Protein AF-A0A963NVK0-F1 (afdb_monomer)

Sequence (189 aa):
MVLAAASLAAIPPALAMDGAGYGAAKAQIGADYKDHRHRCKDLKANARDVCLKEARGRKKIALADLHARYAPSDRATYLAQVARADVAYAVAQEKCEDRAGQARTVCKKDAKALHVRALEDAEVARIEARMADTPAARDTAVAAARKKAATERRARDYEAARERCKAMQADARAQCLMDARRVYGPDRG

Foldseek 3Di:
DDDDDDDPDDDPPDDQQDPVNLVVQLVVLVVQLVVQLVVLPVPDDLSSVLSNLLSVLSSQLSNLVSCCSNPPDLVSQLSSLLSNLVSQLVSQLSVLVVDDDLSSVLSNLVSVLSSLLSNLVSVLVSLLRDDDPDPVVSVVVSVVSVVVSLLSSLVSQLVSQLSVLVVDDDVSSVVSNVVSCVVRNDPPD

Structure (mmCIF, N/CA/C/O backbone):
data_AF-A0A963NVK0-F1
#
_entry.id   AF-A0A963NVK0-F1
#
loop_
_atom_site.group_PDB
_atom_site.id
_atom_site.type_symbol
_atom_site.label_atom_id
_atom_site.label_alt_id
_atom_site.label_comp_id
_atom_site.label_asym_id
_atom_site.label_entity_id
_atom_site.label_seq_id
_atom_site.pdbx_PDB_ins_code
_atom_site.Cartn_x
_atom_site.Cartn_y
_atom_site.Cartn_z
_atom_site.occupancy
_atom_site.B_iso_or_equiv
_atom_site.auth_seq_id
_atom_site.auth_comp_id
_atom_site.auth_asym_id
_atom_site.auth_atom_id
_atom_site.pdbx_PDB_model_num
ATOM 1 N N . MET A 1 1 ? 46.343 -33.826 -2.466 1.00 39.03 1 MET A N 1
ATOM 2 C CA . MET A 1 1 ? 45.666 -32.644 -3.042 1.00 39.03 1 MET A CA 1
ATOM 3 C C . MET A 1 1 ? 44.900 -33.093 -4.274 1.00 39.03 1 MET A C 1
ATOM 5 O O . MET A 1 1 ? 45.525 -33.350 -5.291 1.00 39.03 1 MET A O 1
ATOM 9 N N . VAL A 1 2 ? 43.580 -33.248 -4.175 1.00 37.53 2 VAL A N 1
ATOM 10 C CA . VAL A 1 2 ? 42.708 -33.441 -5.343 1.00 37.53 2 VAL A CA 1
ATOM 11 C C . VAL A 1 2 ? 41.849 -32.185 -5.430 1.00 37.53 2 VAL A C 1
ATOM 13 O O . VAL A 1 2 ? 41.013 -31.953 -4.561 1.00 37.53 2 VAL A O 1
ATOM 16 N N . LEU A 1 3 ? 42.133 -31.328 -6.413 1.00 42.00 3 LEU A N 1
ATOM 17 C CA . LEU A 1 3 ? 41.293 -30.178 -6.739 1.00 42.00 3 LEU A CA 1
ATOM 18 C C . LEU A 1 3 ? 40.048 -30.689 -7.474 1.00 42.00 3 LEU A C 1
ATOM 20 O O . LEU A 1 3 ? 40.155 -31.186 -8.593 1.00 42.00 3 LEU A O 1
ATOM 24 N N . ALA A 1 4 ? 38.874 -30.548 -6.863 1.00 43.09 4 ALA A N 1
ATOM 25 C CA . ALA A 1 4 ? 37.599 -30.703 -7.552 1.00 43.09 4 ALA A CA 1
ATOM 26 C C . ALA A 1 4 ? 37.211 -29.357 -8.183 1.00 43.09 4 ALA A C 1
ATOM 28 O O . ALA A 1 4 ? 36.921 -28.389 -7.481 1.00 43.09 4 ALA A O 1
ATOM 29 N N . ALA A 1 5 ? 37.237 -29.293 -9.514 1.00 48.28 5 ALA A N 1
ATOM 30 C CA . ALA A 1 5 ? 36.741 -28.157 -10.278 1.00 48.28 5 ALA A CA 1
ATOM 31 C C . ALA A 1 5 ? 35.205 -28.128 -10.213 1.00 48.28 5 ALA A C 1
ATOM 33 O O . ALA A 1 5 ? 34.533 -28.970 -10.807 1.00 48.28 5 ALA A O 1
ATOM 34 N N . ALA A 1 6 ? 34.647 -27.163 -9.480 1.00 54.06 6 ALA A N 1
ATOM 35 C CA . ALA A 1 6 ? 33.215 -26.893 -9.483 1.00 54.06 6 ALA A CA 1
ATOM 36 C C . ALA A 1 6 ? 32.831 -26.221 -10.809 1.00 54.06 6 ALA A C 1
ATOM 38 O O . ALA A 1 6 ? 33.220 -25.088 -11.090 1.00 54.06 6 ALA A O 1
ATOM 39 N N . SER A 1 7 ? 32.086 -26.940 -11.642 1.00 51.44 7 SER A N 1
ATOM 40 C CA . SER A 1 7 ? 31.515 -26.422 -12.882 1.00 51.44 7 SER A CA 1
ATOM 41 C C . SER A 1 7 ? 30.427 -25.401 -12.532 1.00 51.44 7 SER A C 1
ATOM 43 O O . SER A 1 7 ? 29.416 -25.756 -11.928 1.00 51.44 7 SER A O 1
ATOM 45 N N . LEU A 1 8 ? 30.614 -24.130 -12.903 1.00 53.06 8 LEU A N 1
ATOM 46 C CA . LEU A 1 8 ? 29.525 -23.151 -12.905 1.00 53.06 8 LEU A CA 1
ATOM 47 C C . LEU A 1 8 ? 28.503 -23.590 -13.961 1.00 53.06 8 LEU A C 1
ATOM 49 O O . LEU A 1 8 ? 28.741 -23.443 -15.159 1.00 53.06 8 LEU A O 1
ATOM 53 N N . ALA A 1 9 ? 27.367 -24.135 -13.530 1.00 54.78 9 ALA A N 1
ATOM 54 C CA . ALA A 1 9 ? 26.218 -24.297 -14.409 1.00 54.78 9 ALA A CA 1
ATOM 55 C C . ALA A 1 9 ? 25.723 -22.899 -14.812 1.00 54.78 9 ALA A C 1
ATOM 57 O O . ALA A 1 9 ? 25.321 -22.104 -13.961 1.00 54.78 9 ALA A O 1
ATOM 58 N N . ALA A 1 10 ? 25.787 -22.585 -16.107 1.00 51.22 10 ALA A N 1
ATOM 59 C CA . ALA A 1 10 ? 25.218 -21.362 -16.652 1.00 51.22 10 ALA A CA 1
ATOM 60 C C . ALA A 1 10 ? 23.704 -21.354 -16.392 1.00 51.22 10 ALA A C 1
ATOM 62 O O . ALA A 1 10 ? 22.983 -22.241 -16.849 1.00 51.22 10 ALA A O 1
ATOM 63 N N . ILE A 1 11 ? 23.223 -20.362 -15.641 1.00 57.53 11 ILE A N 1
ATOM 64 C CA . ILE A 1 11 ? 21.789 -20.118 -15.471 1.00 57.53 11 ILE A CA 1
ATOM 65 C C . ILE A 1 11 ? 21.260 -19.686 -16.847 1.00 57.53 11 ILE A C 1
ATOM 67 O O . ILE A 1 11 ? 21.752 -18.686 -17.379 1.00 57.53 11 ILE A O 1
ATOM 71 N N . PRO A 1 12 ? 20.308 -20.413 -17.461 1.00 45.78 12 PRO A N 1
ATOM 72 C CA . PRO A 1 12 ? 19.759 -20.010 -18.747 1.00 45.78 12 PRO A CA 1
ATOM 73 C C . PRO A 1 12 ? 19.113 -18.620 -18.620 1.00 45.78 12 PRO A C 1
ATOM 75 O O . PRO A 1 12 ? 18.473 -18.338 -17.601 1.00 45.78 12 PRO A O 1
ATOM 78 N N . PRO A 1 13 ? 19.265 -17.737 -19.624 1.00 56.84 13 PRO A N 1
ATOM 79 C CA . PRO A 1 13 ? 18.622 -16.431 -19.602 1.00 56.84 13 PRO A CA 1
ATOM 80 C C . PRO A 1 13 ? 17.106 -16.620 -19.494 1.00 56.84 13 PRO A C 1
ATOM 82 O O . PRO A 1 13 ? 16.518 -17.427 -20.215 1.00 56.84 13 PRO A O 1
ATOM 85 N N . ALA A 1 14 ? 16.470 -15.887 -18.579 1.00 57.94 14 ALA A N 1
ATOM 86 C CA . ALA A 1 14 ? 15.018 -15.858 -18.479 1.00 57.94 14 ALA A CA 1
ATOM 87 C C . ALA A 1 14 ? 14.445 -15.411 -19.833 1.00 57.94 14 ALA A C 1
ATOM 89 O O . ALA A 1 14 ? 14.696 -14.288 -20.272 1.00 57.94 14 ALA A O 1
ATOM 90 N N . LEU A 1 15 ? 13.718 -16.300 -20.515 1.00 63.53 15 LEU A N 1
ATOM 91 C CA . LEU A 1 15 ? 13.093 -15.986 -21.796 1.00 63.53 15 LEU A CA 1
ATOM 92 C C . LEU A 1 15 ? 12.125 -14.811 -21.601 1.00 63.53 15 LEU A C 1
ATOM 94 O O . LEU A 1 15 ? 11.230 -14.870 -20.753 1.00 63.53 15 LEU A O 1
ATOM 98 N N . ALA A 1 16 ? 12.314 -13.737 -22.371 1.00 74.62 16 ALA A N 1
ATOM 99 C CA . ALA A 1 16 ? 11.370 -12.628 -22.407 1.00 74.62 16 ALA A CA 1
ATOM 100 C C . ALA A 1 16 ? 10.000 -13.149 -22.875 1.00 74.62 16 ALA A C 1
ATOM 102 O O . ALA A 1 16 ? 9.913 -13.878 -23.862 1.00 74.62 16 ALA A O 1
ATOM 103 N N . MET A 1 17 ? 8.935 -12.808 -22.146 1.00 87.38 17 MET A N 1
ATOM 104 C CA . MET A 1 17 ? 7.582 -13.276 -22.452 1.00 87.38 17 MET A CA 1
ATOM 105 C C . MET A 1 17 ? 7.084 -12.642 -23.756 1.00 87.38 17 MET A C 1
ATOM 107 O O . MET A 1 17 ? 7.051 -11.418 -23.873 1.00 87.38 17 MET A O 1
ATOM 111 N N . ASP A 1 18 ? 6.666 -13.467 -24.713 1.00 91.38 18 ASP A N 1
ATOM 112 C CA . ASP A 1 18 ? 6.093 -13.012 -25.977 1.00 91.38 18 ASP A CA 1
ATOM 113 C C . ASP A 1 18 ? 4.601 -12.636 -25.840 1.00 91.38 18 ASP A C 1
ATOM 115 O O . ASP A 1 18 ? 3.977 -12.765 -24.779 1.00 91.38 18 ASP A O 1
ATOM 119 N N . GLY A 1 19 ? 4.008 -12.124 -26.923 1.00 92.25 19 GLY A N 1
ATOM 120 C CA . GLY A 1 19 ? 2.607 -11.692 -26.923 1.00 92.25 19 GLY A CA 1
ATOM 121 C C . GLY A 1 19 ? 1.615 -12.832 -26.656 1.00 92.25 19 GLY A C 1
ATOM 122 O O . GLY A 1 19 ? 0.594 -12.620 -25.994 1.00 92.25 19 GLY A O 1
ATOM 123 N N . ALA A 1 20 ? 1.924 -14.048 -27.117 1.00 93.75 20 ALA A N 1
ATOM 124 C CA . ALA A 1 20 ? 1.102 -15.232 -26.879 1.00 93.75 20 ALA A CA 1
ATOM 125 C C . ALA A 1 20 ? 1.131 -15.637 -25.396 1.00 93.75 20 ALA A C 1
ATOM 127 O O . ALA A 1 20 ? 0.074 -15.821 -24.785 1.00 93.75 20 ALA A O 1
ATOM 128 N N . GLY A 1 21 ? 2.319 -15.675 -24.788 1.00 95.44 21 GLY A N 1
ATOM 129 C CA . GLY A 1 21 ? 2.524 -15.913 -23.363 1.00 95.44 21 GLY A CA 1
ATOM 130 C C . GLY A 1 21 ? 1.844 -14.857 -22.492 1.00 95.44 21 GLY A C 1
ATOM 131 O O . GLY A 1 21 ? 1.177 -15.201 -21.514 1.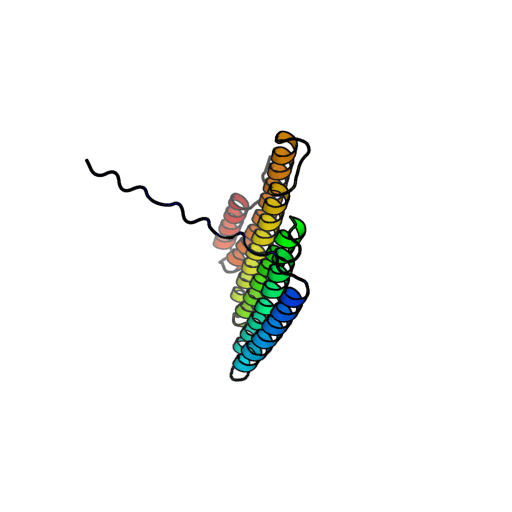00 95.44 21 GLY A O 1
ATOM 132 N N . TYR A 1 22 ? 1.905 -13.579 -22.884 1.00 95.50 22 TYR A N 1
ATOM 133 C CA . TYR A 1 22 ? 1.170 -12.505 -22.208 1.00 95.50 22 TYR A CA 1
ATOM 134 C C . TYR A 1 22 ? -0.350 -12.725 -22.255 1.00 95.50 22 TYR A C 1
ATOM 136 O O . TYR A 1 22 ? -1.037 -12.592 -21.236 1.00 95.50 22 TYR A O 1
ATOM 144 N N . GLY A 1 23 ? -0.884 -13.099 -23.423 1.00 97.56 23 GLY A N 1
ATOM 145 C CA . GLY A 1 23 ? -2.301 -13.421 -23.606 1.00 97.56 23 GLY A CA 1
ATOM 146 C C . GLY A 1 23 ? -2.755 -14.604 -22.747 1.00 97.56 23 GLY A C 1
ATOM 147 O O . GLY A 1 23 ? -3.761 -14.499 -22.038 1.00 97.56 23 GLY A O 1
ATOM 148 N N . ALA A 1 24 ? -1.983 -15.692 -22.747 1.00 97.94 24 ALA A N 1
ATOM 149 C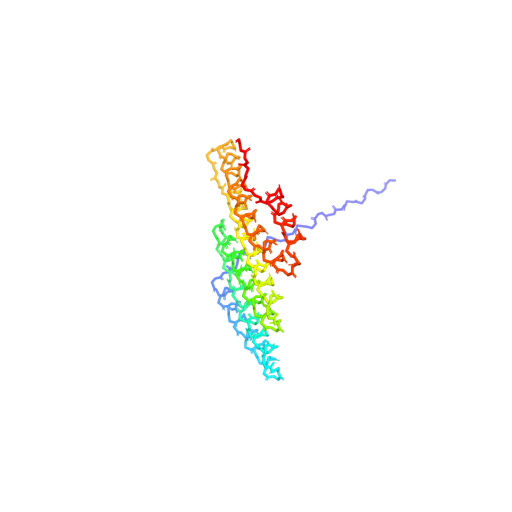 CA . ALA A 1 24 ? -2.249 -16.883 -21.944 1.00 97.94 24 ALA A CA 1
ATOM 150 C C . ALA A 1 24 ? -2.228 -16.576 -20.437 1.00 97.94 24 ALA A C 1
ATOM 152 O O . ALA A 1 24 ? -3.169 -16.914 -19.717 1.00 97.94 24 ALA A O 1
ATOM 153 N N . ALA A 1 25 ? -1.218 -15.844 -19.959 1.00 98.00 25 ALA A N 1
ATOM 154 C CA . ALA A 1 25 ? -1.130 -15.439 -18.559 1.00 98.00 25 ALA A CA 1
ATOM 155 C C . ALA A 1 25 ? -2.302 -14.531 -18.140 1.00 98.00 25 ALA A C 1
ATOM 157 O O . ALA A 1 25 ? -2.852 -14.676 -17.047 1.00 98.00 25 ALA A O 1
ATOM 158 N N . LYS A 1 26 ? -2.746 -13.621 -19.017 1.00 98.19 26 LYS A N 1
ATOM 159 C CA . LYS A 1 26 ? -3.928 -12.781 -18.767 1.00 98.19 26 LYS A CA 1
ATOM 160 C C . LYS A 1 26 ? -5.211 -13.610 -18.663 1.00 98.19 26 LYS A C 1
ATOM 162 O O . LYS A 1 26 ? -6.056 -13.312 -17.813 1.00 98.19 26 LYS A O 1
ATOM 167 N N . ALA A 1 27 ? -5.363 -14.633 -19.505 1.00 98.44 27 ALA A N 1
ATOM 168 C CA . ALA A 1 27 ? -6.486 -15.563 -19.440 1.00 98.44 27 ALA A CA 1
ATOM 169 C C . ALA A 1 27 ? -6.479 -16.356 -18.123 1.00 98.44 27 ALA A C 1
ATOM 171 O O . ALA A 1 27 ? -7.515 -16.405 -17.455 1.00 98.44 27 ALA A O 1
ATOM 172 N N . GLN A 1 28 ? -5.312 -16.860 -17.701 1.00 98.56 28 GLN A N 1
ATOM 173 C CA . GLN A 1 28 ? -5.145 -17.565 -16.426 1.00 98.56 28 GLN A CA 1
ATOM 174 C C . GLN A 1 28 ? -5.529 -16.685 -15.231 1.00 98.56 28 GLN A C 1
ATOM 176 O O . GLN A 1 28 ? -6.373 -17.072 -14.431 1.00 98.56 28 GLN A O 1
ATOM 181 N N . ILE A 1 29 ? -5.033 -15.444 -15.168 1.00 98.62 29 ILE A N 1
ATOM 182 C CA . ILE A 1 29 ? -5.420 -14.476 -14.124 1.00 98.62 29 ILE A CA 1
ATOM 183 C C . ILE A 1 29 ? -6.946 -14.251 -14.105 1.00 98.62 29 ILE A C 1
ATOM 185 O O . ILE A 1 29 ? -7.562 -14.025 -13.058 1.00 98.62 29 ILE A O 1
ATOM 189 N N . GLY A 1 30 ? -7.581 -14.280 -15.280 1.00 98.44 30 GLY A N 1
ATOM 190 C CA . GLY A 1 30 ? -9.032 -14.209 -15.419 1.00 98.44 30 GLY A CA 1
ATOM 191 C C . GLY A 1 30 ? -9.760 -15.430 -14.850 1.00 98.44 30 GLY A C 1
ATOM 192 O O . GLY A 1 30 ? -10.818 -15.249 -14.239 1.00 98.44 30 GLY A O 1
ATOM 193 N N . ALA A 1 31 ? -9.214 -16.632 -15.038 1.00 98.62 31 ALA A N 1
ATOM 194 C CA . ALA A 1 31 ? -9.718 -17.876 -14.460 1.00 98.62 31 ALA A CA 1
ATOM 195 C C . ALA A 1 31 ? -9.554 -17.883 -12.933 1.00 98.62 31 ALA A C 1
ATOM 197 O O . ALA A 1 31 ? -10.559 -17.984 -12.231 1.00 98.62 31 ALA A O 1
ATOM 198 N N . ASP A 1 32 ? -8.356 -17.586 -12.422 1.00 98.31 32 ASP A N 1
ATOM 199 C CA . ASP A 1 32 ? -8.076 -17.504 -10.980 1.00 98.31 32 ASP A CA 1
ATOM 200 C C . ASP A 1 32 ? -9.037 -16.529 -10.279 1.00 98.31 32 ASP A C 1
ATOM 202 O O . ASP A 1 32 ? -9.580 -16.797 -9.207 1.00 98.31 32 ASP A O 1
ATOM 206 N N . TYR A 1 33 ? -9.327 -15.384 -10.910 1.00 98.44 33 TYR A N 1
ATOM 207 C CA . TYR A 1 33 ? -10.315 -14.435 -10.398 1.00 98.44 33 TYR A CA 1
ATOM 208 C C . TYR A 1 33 ? -11.733 -15.019 -10.314 1.00 98.44 33 TYR A C 1
ATOM 210 O O . TYR A 1 33 ? -12.469 -14.708 -9.370 1.00 98.44 33 TYR A O 1
ATOM 218 N N . LYS A 1 34 ? -12.161 -15.805 -11.310 1.00 98.38 34 LYS A N 1
ATOM 219 C CA . LYS A 1 34 ? -13.473 -16.470 -11.284 1.00 98.38 34 LYS A CA 1
ATOM 220 C C . LYS A 1 34 ? -13.534 -17.471 -10.132 1.00 98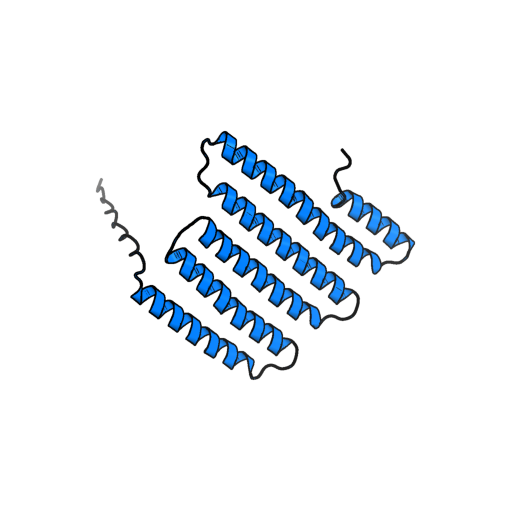.38 34 LYS A C 1
ATOM 222 O O . LYS A 1 34 ? -14.519 -17.431 -9.394 1.00 98.38 34 LYS A O 1
ATOM 227 N N . ASP A 1 35 ? -12.476 -18.243 -9.923 1.00 98.19 35 ASP A N 1
ATOM 228 C CA . ASP A 1 35 ? -12.395 -19.253 -8.865 1.00 98.19 35 ASP A CA 1
ATOM 229 C C . ASP A 1 35 ? -12.375 -18.612 -7.476 1.00 98.19 35 ASP A C 1
ATOM 231 O O . ASP A 1 35 ? -13.187 -18.948 -6.611 1.00 98.19 35 ASP A O 1
ATOM 235 N N . HIS A 1 36 ? -11.533 -17.597 -7.265 1.00 96.94 36 HIS A N 1
ATOM 236 C CA . HIS A 1 36 ? -11.514 -16.839 -6.014 1.00 96.94 36 HIS A CA 1
ATOM 237 C C . HIS A 1 36 ? -12.861 -16.179 -5.721 1.00 96.94 36 HIS A C 1
ATOM 239 O O . HIS A 1 36 ? -13.347 -16.245 -4.595 1.00 96.94 36 HIS A O 1
ATOM 245 N N . ARG A 1 37 ? -13.507 -15.582 -6.731 1.00 97.81 37 ARG A N 1
ATOM 246 C CA . ARG A 1 37 ? -14.845 -14.997 -6.572 1.00 97.81 37 ARG A CA 1
ATOM 247 C C . ARG A 1 37 ? -15.888 -16.060 -6.230 1.00 97.81 37 ARG A C 1
ATOM 249 O O . ARG A 1 37 ? -16.792 -15.780 -5.447 1.00 97.81 37 ARG A O 1
ATOM 256 N N . HIS A 1 38 ? -15.789 -17.251 -6.818 1.00 97.94 38 HIS A N 1
ATOM 257 C CA . HIS A 1 38 ? -16.707 -18.347 -6.530 1.00 97.94 38 HIS A CA 1
ATOM 258 C C . HIS A 1 38 ? -16.609 -18.794 -5.070 1.00 97.94 38 HIS A C 1
ATOM 260 O O . HIS A 1 38 ? -17.650 -18.952 -4.435 1.00 97.94 38 HIS A O 1
ATOM 266 N N . ARG A 1 39 ? -15.393 -18.894 -4.524 1.00 96.12 39 ARG A N 1
ATOM 267 C CA . ARG A 1 39 ? -15.146 -19.241 -3.113 1.00 96.12 39 ARG A CA 1
ATOM 268 C C . ARG A 1 39 ? -15.721 -18.225 -2.120 1.00 96.12 39 ARG A C 1
ATOM 270 O O . ARG A 1 39 ? -15.959 -18.566 -0.971 1.00 96.12 39 ARG A O 1
ATOM 277 N N . CYS A 1 40 ? -15.980 -16.991 -2.554 1.00 98.19 40 CYS A N 1
ATOM 278 C CA . CYS A 1 40 ? -16.623 -15.978 -1.719 1.00 98.19 40 CYS A CA 1
ATOM 279 C C . CYS A 1 40 ? -18.149 -16.147 -1.596 1.00 98.19 40 CYS A C 1
ATOM 281 O O . CYS A 1 40 ? -18.758 -15.405 -0.829 1.00 98.19 40 CYS A O 1
ATOM 283 N N . LYS A 1 41 ? -18.796 -17.035 -2.374 1.00 95.69 41 LYS A N 1
ATOM 284 C CA . LYS A 1 41 ? -20.270 -17.127 -2.434 1.00 95.69 41 LYS A CA 1
ATOM 285 C C . LYS A 1 41 ? -20.908 -17.561 -1.114 1.00 95.69 41 LYS A C 1
ATOM 287 O O . LYS A 1 41 ? -21.986 -17.067 -0.801 1.00 95.69 41 LYS A O 1
ATOM 292 N N . ASP A 1 42 ? -20.231 -18.422 -0.361 1.00 95.62 42 ASP A N 1
ATOM 293 C CA . ASP A 1 42 ? -20.762 -18.984 0.887 1.00 95.62 42 ASP A CA 1
ATOM 294 C C . ASP A 1 42 ? -20.550 -18.051 2.091 1.00 95.62 42 ASP A C 1
ATOM 296 O O . ASP A 1 42 ? -21.109 -18.260 3.168 1.00 95.62 42 ASP A O 1
ATOM 300 N N . LEU A 1 43 ? -19.770 -16.981 1.905 1.00 97.81 43 LEU A N 1
ATOM 301 C CA . LEU A 1 43 ? -19.582 -15.932 2.901 1.00 97.81 43 LEU A CA 1
ATOM 302 C C . LEU A 1 43 ? -20.783 -14.980 2.916 1.00 97.81 43 LEU A C 1
ATOM 304 O O . LEU A 1 43 ? -21.492 -14.803 1.922 1.00 97.81 43 LEU A O 1
ATOM 308 N N . LYS A 1 44 ? -20.988 -14.302 4.046 1.00 97.12 44 LYS A N 1
ATOM 309 C CA . LYS A 1 44 ? -22.098 -13.361 4.250 1.00 97.12 44 LYS A CA 1
ATOM 310 C C . LYS A 1 44 ? -21.582 -11.991 4.686 1.00 97.12 44 LYS A C 1
ATOM 312 O O . LYS A 1 44 ? -20.492 -11.898 5.247 1.00 97.12 44 LYS A O 1
ATOM 317 N N . ALA A 1 45 ? -22.390 -10.956 4.443 1.00 96.38 45 ALA A N 1
ATOM 318 C CA . ALA A 1 45 ? -22.136 -9.576 4.871 1.00 96.38 45 ALA A CA 1
ATOM 319 C C . ALA A 1 45 ? -20.702 -9.100 4.541 1.00 96.38 45 ALA A C 1
ATOM 321 O O . ALA A 1 45 ? -20.173 -9.437 3.481 1.00 96.38 45 ALA A O 1
ATOM 322 N N . ASN A 1 46 ? -20.060 -8.364 5.452 1.00 96.69 46 ASN A N 1
ATOM 323 C CA . ASN A 1 46 ? -18.730 -7.797 5.241 1.00 96.69 46 ASN A CA 1
ATOM 324 C C . ASN A 1 46 ? -17.666 -8.852 4.906 1.00 96.69 46 ASN A C 1
ATOM 326 O O . ASN A 1 46 ? -16.825 -8.615 4.045 1.00 96.69 46 ASN A O 1
ATOM 330 N N . ALA A 1 47 ? -17.740 -10.058 5.483 1.00 98.12 47 ALA A N 1
ATOM 331 C CA . ALA A 1 47 ? -16.806 -11.134 5.145 1.00 98.12 47 ALA A CA 1
ATOM 332 C C . ALA A 1 47 ? -16.848 -11.482 3.644 1.00 98.12 47 ALA A C 1
ATOM 334 O O . ALA A 1 47 ? -15.808 -11.727 3.022 1.00 98.12 47 ALA A O 1
ATOM 335 N N . ARG A 1 48 ? -18.040 -11.445 3.030 1.00 98.06 48 ARG A N 1
ATOM 336 C CA . ARG A 1 48 ? -18.194 -11.604 1.579 1.00 98.06 48 ARG A CA 1
ATOM 337 C C . ARG A 1 48 ? -17.605 -10.420 0.821 1.00 98.06 48 ARG A C 1
ATOM 339 O O . ARG A 1 48 ? -16.894 -10.640 -0.160 1.00 98.06 48 ARG A O 1
ATOM 346 N N . ASP A 1 49 ? -17.859 -9.195 1.262 1.00 98.12 49 ASP A N 1
ATOM 347 C CA . ASP A 1 49 ? -17.371 -7.985 0.591 1.00 98.12 49 ASP A CA 1
ATOM 348 C C . ASP A 1 49 ? -15.841 -7.883 0.627 1.00 98.12 49 ASP A C 1
ATOM 350 O O . ASP A 1 49 ? -15.208 -7.630 -0.406 1.00 98.12 49 ASP A O 1
ATOM 354 N N . VAL A 1 50 ? -15.228 -8.201 1.772 1.00 98.44 50 VAL A N 1
ATOM 355 C CA . VAL A 1 50 ? -13.775 -8.336 1.932 1.00 98.44 50 VAL A CA 1
ATOM 356 C C . VAL A 1 50 ? -13.235 -9.383 0.963 1.00 98.44 50 VAL A C 1
ATOM 358 O O . VAL A 1 50 ? -12.313 -9.086 0.203 1.00 98.44 50 VAL A O 1
ATOM 361 N N . CYS A 1 51 ? -13.828 -10.581 0.923 1.00 98.69 51 CYS A N 1
ATOM 362 C CA . CYS A 1 51 ? -13.388 -11.647 0.021 1.00 98.69 51 CYS A CA 1
ATOM 363 C C . CYS A 1 51 ? -13.466 -11.223 -1.453 1.00 98.69 51 CYS A C 1
ATOM 365 O O . CYS A 1 51 ? -12.522 -11.422 -2.223 1.00 98.69 51 CYS A O 1
ATOM 367 N N . LEU A 1 52 ? -14.562 -10.574 -1.859 1.00 98.38 52 LEU A N 1
ATOM 368 C CA . LEU A 1 52 ? -14.739 -10.083 -3.224 1.00 98.38 52 LEU A CA 1
ATOM 369 C C . LEU A 1 52 ? -13.732 -8.980 -3.576 1.00 98.38 52 LEU A C 1
ATOM 371 O O . LEU A 1 52 ? -13.218 -8.966 -4.701 1.00 98.38 52 LEU A O 1
ATOM 375 N N . LYS A 1 53 ? -13.425 -8.074 -2.640 1.00 98.31 53 LYS A N 1
ATOM 376 C CA . LYS A 1 53 ? -12.390 -7.045 -2.810 1.00 98.31 53 LYS A CA 1
ATOM 377 C C . LYS A 1 53 ? -10.998 -7.648 -2.909 1.00 98.31 53 LYS A C 1
ATOM 379 O O . LYS A 1 53 ? -10.252 -7.262 -3.806 1.00 98.31 53 LYS A O 1
ATOM 384 N N . GLU A 1 54 ? -10.667 -8.624 -2.071 1.00 98.50 54 GLU A N 1
ATOM 385 C CA . GLU A 1 54 ? -9.400 -9.349 -2.156 1.00 98.50 54 GLU A CA 1
ATOM 386 C C . GLU A 1 54 ? -9.273 -10.087 -3.496 1.00 98.50 54 GLU A C 1
ATOM 388 O O . GLU A 1 54 ? -8.247 -9.965 -4.160 1.00 98.50 54 GLU A O 1
ATOM 393 N N . ALA A 1 55 ? -10.319 -10.778 -3.962 1.00 98.50 55 ALA A N 1
ATOM 394 C CA . ALA A 1 55 ? -10.312 -11.464 -5.256 1.00 98.50 55 ALA A CA 1
ATOM 395 C C . ALA A 1 55 ? -10.106 -10.489 -6.431 1.00 98.50 55 ALA A C 1
ATO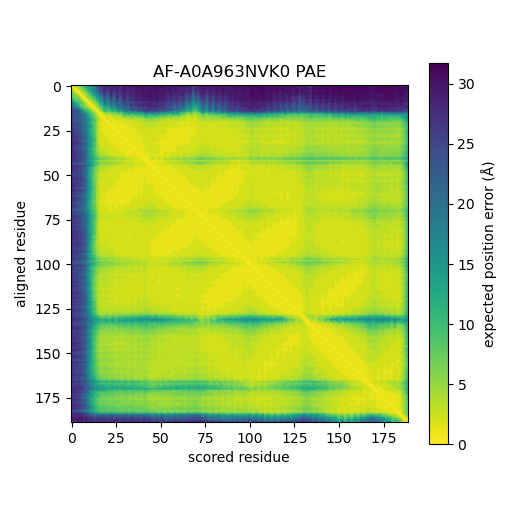M 397 O O . ALA A 1 55 ? -9.256 -10.712 -7.297 1.00 98.50 55 ALA A O 1
ATOM 398 N N . ARG A 1 56 ? -10.854 -9.375 -6.459 1.00 98.31 56 ARG A N 1
ATOM 399 C CA . ARG A 1 56 ? -10.680 -8.313 -7.472 1.00 98.31 56 ARG A CA 1
ATOM 400 C C . ARG A 1 56 ? -9.286 -7.690 -7.391 1.00 98.31 56 ARG A C 1
ATOM 402 O O . ARG A 1 56 ? -8.677 -7.405 -8.420 1.00 98.31 56 ARG A O 1
ATOM 409 N N . GLY A 1 57 ? -8.780 -7.503 -6.179 1.00 98.62 57 GLY A N 1
ATOM 410 C CA . GLY A 1 57 ? -7.473 -6.929 -5.918 1.00 98.62 57 GLY A CA 1
ATOM 411 C C . GLY A 1 57 ? -6.322 -7.811 -6.389 1.00 98.62 57 GLY A C 1
ATOM 412 O O . GLY A 1 57 ? -5.436 -7.320 -7.084 1.00 98.62 57 GLY A O 1
ATOM 413 N N . ARG A 1 58 ? -6.377 -9.122 -6.117 1.00 98.56 58 ARG A N 1
ATOM 414 C CA . ARG A 1 58 ? -5.409 -10.110 -6.628 1.00 98.56 58 ARG A CA 1
ATOM 415 C C . ARG A 1 58 ? -5.329 -10.061 -8.150 1.00 98.56 58 ARG A C 1
ATOM 417 O O . ARG A 1 58 ? -4.232 -9.974 -8.690 1.00 98.56 58 ARG A O 1
ATOM 424 N N . LYS A 1 59 ? -6.478 -9.997 -8.835 1.00 98.62 59 LYS A N 1
ATOM 425 C CA . LYS A 1 59 ? -6.528 -9.795 -10.291 1.00 98.62 59 LYS A CA 1
ATOM 426 C C . LYS A 1 59 ? -5.837 -8.495 -10.719 1.00 98.62 59 LYS A C 1
ATOM 428 O O . LYS A 1 59 ? -5.034 -8.522 -11.645 1.00 98.62 59 LYS A O 1
ATOM 433 N N . LYS A 1 60 ? -6.147 -7.359 -10.075 1.00 98.81 60 LYS A N 1
ATOM 434 C CA . LYS A 1 60 ? -5.551 -6.048 -10.411 1.00 98.81 60 LYS A CA 1
ATOM 435 C C . LYS A 1 60 ? -4.025 -6.076 -10.263 1.00 98.81 60 LYS A C 1
ATOM 437 O O . LYS A 1 60 ? -3.330 -5.646 -11.177 1.00 98.81 60 LYS A O 1
ATOM 442 N N . ILE A 1 61 ? -3.525 -6.616 -9.151 1.00 98.75 61 ILE A N 1
ATOM 443 C CA . ILE A 1 61 ? -2.087 -6.752 -8.882 1.00 98.75 61 ILE A CA 1
ATOM 444 C C . ILE A 1 61 ? -1.439 -7.669 -9.920 1.00 98.75 61 ILE A C 1
ATOM 446 O O . ILE A 1 61 ? -0.475 -7.266 -10.559 1.00 98.75 61 ILE A O 1
ATOM 450 N N . ALA A 1 62 ? -2.005 -8.854 -10.158 1.00 98.75 62 ALA A N 1
ATOM 451 C CA . ALA A 1 62 ? -1.442 -9.816 -11.099 1.00 98.75 62 ALA A CA 1
ATOM 452 C C . ALA A 1 62 ? -1.365 -9.259 -12.529 1.00 98.75 62 ALA A C 1
ATOM 454 O O . ALA A 1 62 ? -0.378 -9.496 -13.219 1.00 98.75 62 ALA A O 1
ATOM 455 N N . LEU A 1 63 ? -2.366 -8.484 -12.966 1.00 98.62 63 LEU A N 1
ATOM 456 C CA . LEU A 1 63 ? -2.336 -7.808 -14.267 1.00 98.62 63 LEU A CA 1
ATOM 457 C C . LEU A 1 63 ? -1.258 -6.721 -14.337 1.00 98.62 63 LEU A C 1
ATOM 459 O O . LEU A 1 63 ? -0.584 -6.610 -15.360 1.00 98.62 63 LEU A O 1
ATOM 463 N N . ALA A 1 64 ? -1.090 -5.931 -13.274 1.00 98.62 64 ALA A N 1
ATOM 464 C CA . ALA A 1 64 ? -0.062 -4.896 -13.223 1.00 98.62 64 ALA A CA 1
ATOM 465 C C . ALA A 1 64 ? 1.348 -5.508 -13.205 1.00 98.62 64 ALA A C 1
ATOM 467 O O . ALA A 1 64 ? 2.207 -5.085 -13.974 1.00 98.62 64 ALA A O 1
ATOM 468 N N . ASP A 1 65 ? 1.559 -6.564 -12.416 1.00 98.31 65 ASP A N 1
ATOM 469 C CA . ASP A 1 65 ? 2.816 -7.314 -12.397 1.00 98.31 65 ASP A CA 1
ATOM 470 C C . ASP A 1 65 ? 3.101 -7.976 -13.747 1.00 98.31 65 ASP A C 1
ATOM 472 O O . ASP A 1 65 ? 4.232 -7.967 -14.226 1.00 98.31 65 ASP A O 1
ATOM 476 N N . LEU A 1 66 ? 2.076 -8.559 -14.379 1.00 98.25 66 LEU A N 1
ATOM 477 C CA . LEU A 1 66 ? 2.209 -9.171 -15.696 1.00 98.25 66 LEU A CA 1
ATOM 478 C C . LEU A 1 66 ? 2.638 -8.136 -16.735 1.00 98.25 66 LEU A C 1
ATOM 480 O O . LEU A 1 66 ? 3.515 -8.416 -17.546 1.00 98.25 66 LEU A O 1
ATOM 484 N N . HIS A 1 67 ? 2.048 -6.942 -16.691 1.00 97.25 67 HIS A N 1
ATOM 485 C CA . HIS A 1 67 ? 2.447 -5.848 -17.564 1.00 97.25 67 HIS A CA 1
ATOM 486 C C . HIS A 1 67 ? 3.883 -5.386 -17.287 1.00 97.25 67 HIS A C 1
ATOM 488 O O . HIS A 1 67 ? 4.645 -5.237 -18.234 1.00 97.25 67 HIS A O 1
ATOM 494 N N . ALA A 1 68 ? 4.280 -5.243 -16.019 1.00 96.94 68 ALA A N 1
ATOM 495 C CA . ALA A 1 68 ? 5.649 -4.879 -15.652 1.00 96.94 68 ALA A CA 1
ATOM 496 C C . ALA A 1 68 ? 6.691 -5.918 -16.097 1.00 96.94 68 ALA A C 1
ATOM 498 O O . ALA A 1 68 ? 7.812 -5.547 -16.423 1.00 96.94 68 ALA A O 1
ATOM 499 N N . ARG A 1 69 ? 6.326 -7.205 -16.159 1.00 95.94 69 ARG A N 1
ATOM 500 C CA . ARG A 1 69 ? 7.186 -8.260 -16.720 1.00 95.94 69 ARG A CA 1
ATOM 501 C C . ARG A 1 69 ? 7.236 -8.245 -18.249 1.00 95.94 69 ARG A C 1
ATOM 503 O O . ARG A 1 69 ? 8.285 -8.515 -18.815 1.00 95.94 69 ARG A O 1
ATOM 510 N N . TYR A 1 70 ? 6.110 -7.966 -18.905 1.00 96.06 70 TYR A N 1
ATOM 511 C CA . TYR A 1 70 ? 6.005 -7.953 -20.368 1.00 96.06 70 TYR A CA 1
ATOM 512 C C . TYR A 1 70 ? 6.668 -6.726 -21.003 1.00 96.06 70 TYR A C 1
ATOM 514 O O . TYR A 1 70 ? 7.342 -6.838 -22.020 1.00 96.06 70 TYR A O 1
ATOM 522 N N . ALA A 1 71 ? 6.479 -5.556 -20.392 1.00 95.44 71 ALA A N 1
ATOM 523 C CA . ALA A 1 71 ? 7.022 -4.279 -20.840 1.00 95.44 71 ALA A CA 1
ATOM 524 C C . ALA A 1 71 ? 7.682 -3.542 -19.655 1.00 95.44 71 ALA A C 1
ATOM 526 O O . ALA A 1 71 ? 7.091 -2.609 -19.093 1.00 95.44 71 ALA A O 1
ATOM 527 N N . PRO A 1 72 ? 8.889 -3.970 -19.234 1.00 94.69 72 PRO A N 1
ATOM 528 C CA . PRO A 1 72 ? 9.562 -3.406 -18.069 1.00 94.69 72 PRO A CA 1
ATOM 529 C C . PRO A 1 72 ? 9.883 -1.919 -18.239 1.00 94.69 72 PRO A C 1
ATOM 531 O O . PRO A 1 72 ? 10.449 -1.492 -19.241 1.00 94.69 72 PRO A O 1
ATOM 534 N N . SER A 1 73 ? 9.529 -1.121 -17.233 1.00 94.75 73 SER A N 1
ATOM 535 C CA . SER A 1 73 ? 9.899 0.294 -17.109 1.00 94.75 73 SER A CA 1
ATOM 536 C C . SER A 1 73 ? 9.755 0.747 -15.655 1.00 94.75 73 SER A C 1
ATOM 538 O O . SER A 1 73 ? 9.035 0.114 -14.875 1.00 94.75 73 SER A O 1
ATOM 540 N N . ASP A 1 74 ? 10.384 1.870 -15.293 1.00 94.56 74 ASP A N 1
ATOM 541 C CA . ASP A 1 74 ? 10.179 2.534 -13.995 1.00 94.56 74 ASP A CA 1
ATOM 542 C C . ASP A 1 74 ? 8.681 2.775 -13.735 1.00 94.56 74 ASP A C 1
ATOM 544 O O . ASP A 1 74 ? 8.165 2.504 -12.649 1.00 94.56 74 ASP A O 1
ATOM 548 N N . ARG A 1 75 ? 7.954 3.211 -14.771 1.00 95.38 75 ARG A N 1
ATOM 549 C CA . ARG A 1 75 ? 6.516 3.458 -14.734 1.00 95.38 75 ARG A CA 1
ATOM 550 C C . ARG A 1 75 ? 5.715 2.174 -14.545 1.00 95.38 75 ARG A C 1
ATOM 552 O O . ARG A 1 75 ? 4.772 2.186 -13.756 1.00 95.38 75 ARG A O 1
ATOM 559 N N . ALA A 1 76 ? 6.047 1.089 -15.242 1.00 97.44 76 ALA A N 1
ATOM 560 C CA . ALA A 1 76 ? 5.315 -0.170 -15.106 1.00 97.44 76 ALA A CA 1
ATOM 561 C C . ALA A 1 76 ? 5.496 -0.775 -13.704 1.00 97.44 76 ALA A C 1
ATOM 563 O O . ALA A 1 76 ? 4.510 -1.158 -13.071 1.00 97.44 76 ALA A O 1
ATOM 564 N N . THR A 1 77 ? 6.723 -0.761 -13.173 1.00 97.31 77 THR A N 1
ATOM 565 C CA . THR A 1 77 ? 7.012 -1.174 -11.791 1.00 97.31 77 THR A CA 1
ATOM 566 C C . THR A 1 77 ? 6.282 -0.290 -10.781 1.00 97.31 77 THR A C 1
ATOM 568 O O . THR A 1 77 ? 5.641 -0.800 -9.863 1.00 97.31 77 THR A O 1
ATOM 571 N N . TYR A 1 78 ? 6.294 1.032 -10.975 1.00 98.00 78 TYR A N 1
ATOM 572 C CA . TYR A 1 78 ? 5.544 1.964 -10.135 1.00 98.00 78 TYR A CA 1
ATOM 573 C C . TYR A 1 78 ? 4.041 1.668 -10.123 1.00 98.00 78 TYR A C 1
ATOM 575 O O . TYR A 1 78 ? 3.443 1.568 -9.055 1.00 98.00 78 TYR A O 1
ATOM 583 N N . LEU A 1 79 ? 3.423 1.470 -11.292 1.00 98.25 79 LEU A N 1
ATOM 584 C CA . LEU A 1 79 ? 1.994 1.166 -11.388 1.00 98.25 79 LEU A CA 1
ATOM 585 C C . LEU A 1 79 ? 1.635 -0.165 -10.713 1.00 98.25 79 LEU A C 1
ATOM 587 O O . LEU A 1 79 ? 0.552 -0.274 -10.134 1.00 98.25 79 LEU A O 1
ATOM 591 N N . ALA A 1 80 ? 2.535 -1.153 -10.727 1.00 98.50 80 A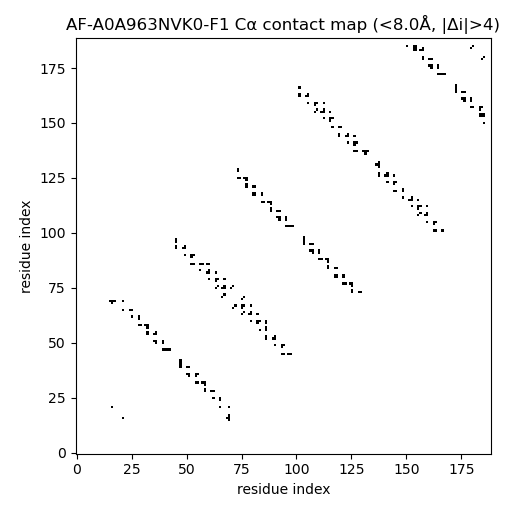LA A N 1
ATOM 592 C CA . ALA A 1 80 ? 2.364 -2.385 -9.961 1.00 98.50 80 ALA A CA 1
ATOM 593 C C . ALA A 1 80 ? 2.369 -2.127 -8.444 1.00 98.50 80 ALA A C 1
ATOM 595 O O . ALA A 1 80 ? 1.501 -2.640 -7.734 1.00 98.50 80 ALA A O 1
ATOM 596 N N . GLN A 1 81 ? 3.267 -1.272 -7.945 1.00 98.62 81 GLN A N 1
ATOM 597 C CA . GLN A 1 81 ? 3.286 -0.895 -6.526 1.00 98.62 81 GLN A CA 1
ATOM 598 C C . GLN A 1 81 ? 2.062 -0.065 -6.118 1.00 98.62 81 GLN A C 1
ATOM 600 O O . GLN A 1 81 ? 1.443 -0.350 -5.091 1.00 98.62 81 GLN A O 1
ATOM 605 N N . VAL A 1 82 ? 1.633 0.885 -6.953 1.00 98.75 82 VAL A N 1
ATOM 606 C CA . VAL A 1 82 ? 0.386 1.642 -6.747 1.00 98.75 82 VAL A CA 1
ATOM 607 C C . VAL A 1 82 ? -0.818 0.700 -6.711 1.00 98.75 82 VAL A C 1
ATOM 609 O O . VAL A 1 82 ? -1.660 0.804 -5.821 1.00 98.75 82 VAL A O 1
ATOM 612 N N . ALA A 1 83 ? -0.888 -0.282 -7.616 1.00 98.75 83 ALA A N 1
ATOM 613 C CA . ALA A 1 83 ? -1.964 -1.268 -7.613 1.00 98.75 83 ALA A CA 1
ATOM 614 C C . ALA A 1 83 ? -2.012 -2.071 -6.303 1.00 98.75 83 ALA A C 1
ATOM 616 O O . ALA A 1 83 ? -3.106 -2.311 -5.788 1.00 98.75 83 ALA A O 1
ATOM 617 N N . ARG A 1 84 ? -0.857 -2.453 -5.739 1.00 98.75 84 ARG A N 1
ATOM 618 C CA . ARG A 1 84 ? -0.781 -3.126 -4.431 1.00 98.75 84 ARG A CA 1
ATOM 619 C C . ARG A 1 84 ? -1.246 -2.219 -3.297 1.00 98.75 84 ARG A C 1
ATOM 621 O O . ARG A 1 84 ? -2.056 -2.664 -2.485 1.00 98.75 84 ARG A O 1
ATOM 628 N N . ALA A 1 85 ? -0.788 -0.967 -3.270 1.00 98.75 85 ALA A N 1
ATOM 629 C CA . ALA A 1 85 ? -1.195 0.018 -2.272 1.00 98.75 85 ALA A CA 1
ATOM 630 C C . ALA A 1 85 ? -2.716 0.230 -2.291 1.00 98.75 85 ALA A C 1
ATOM 632 O O . ALA A 1 85 ? -3.377 0.075 -1.263 1.00 98.75 85 ALA A O 1
ATOM 633 N N . ASP A 1 86 ? -3.292 0.494 -3.466 1.00 98.75 86 ASP A N 1
ATOM 634 C CA . ASP A 1 86 ? -4.733 0.692 -3.649 1.00 98.75 86 ASP A CA 1
ATOM 635 C C . ASP A 1 86 ? -5.556 -0.509 -3.187 1.00 98.75 86 ASP A C 1
ATOM 637 O O . ASP A 1 86 ? -6.603 -0.354 -2.559 1.00 98.75 86 ASP A O 1
ATOM 641 N N . VAL A 1 87 ? -5.105 -1.720 -3.522 1.00 98.75 87 VAL A N 1
ATOM 642 C CA . VAL A 1 87 ? -5.798 -2.953 -3.139 1.00 98.75 87 VAL A CA 1
ATOM 643 C C . VAL A 1 87 ? -5.732 -3.162 -1.633 1.00 98.75 87 VAL A C 1
ATOM 645 O O . VAL A 1 87 ? -6.766 -3.432 -1.022 1.00 98.75 87 VAL A O 1
ATOM 648 N N . ALA A 1 88 ? -4.554 -2.997 -1.027 1.00 98.81 88 ALA A N 1
ATOM 649 C CA . ALA A 1 88 ? -4.388 -3.095 0.418 1.00 98.81 88 ALA A CA 1
ATOM 650 C C . ALA A 1 88 ? -5.290 -2.088 1.145 1.00 98.81 88 ALA A C 1
ATOM 652 O O . ALA A 1 88 ? -5.983 -2.454 2.092 1.00 98.81 88 ALA A O 1
ATOM 653 N N . TYR A 1 89 ? -5.362 -0.852 0.647 1.00 98.75 89 TYR A N 1
ATOM 654 C CA . TYR A 1 89 ? -6.252 0.177 1.172 1.00 98.75 89 TYR A CA 1
ATOM 655 C C . TYR A 1 89 ? -7.727 -0.187 1.028 1.00 98.75 89 TYR A C 1
ATOM 657 O O . TYR A 1 89 ? -8.466 -0.121 2.005 1.00 98.75 89 TYR A O 1
ATOM 665 N N . ALA A 1 90 ? -8.168 -0.607 -0.158 1.00 98.69 90 ALA A N 1
ATOM 666 C CA . ALA A 1 90 ? -9.566 -0.951 -0.402 1.00 98.69 90 ALA A CA 1
ATOM 667 C C . ALA A 1 90 ? -10.042 -2.120 0.476 1.00 98.69 90 ALA A C 1
ATOM 669 O O . ALA A 1 90 ? -11.177 -2.096 0.964 1.00 98.69 90 ALA A O 1
ATOM 670 N N . VAL A 1 91 ? -9.179 -3.121 0.682 1.00 98.69 91 VAL A N 1
ATOM 671 C CA . VAL A 1 91 ? -9.428 -4.260 1.578 1.00 98.69 91 VAL A CA 1
ATOM 672 C C . VAL A 1 91 ? -9.428 -3.811 3.037 1.00 98.69 91 VAL A C 1
ATOM 674 O O . VAL A 1 91 ? -10.331 -4.184 3.779 1.00 98.69 91 VAL A O 1
ATOM 677 N N . ALA A 1 92 ? -8.463 -2.986 3.454 1.00 98.62 92 ALA A N 1
ATOM 678 C CA . ALA A 1 92 ? -8.412 -2.458 4.815 1.00 98.62 92 ALA A CA 1
ATOM 679 C C . ALA A 1 92 ? -9.646 -1.605 5.141 1.00 98.62 92 ALA A C 1
ATOM 681 O O . ALA A 1 92 ? -10.237 -1.789 6.197 1.00 98.62 92 ALA A O 1
ATOM 682 N N . GLN A 1 93 ? -10.085 -0.740 4.219 1.00 98.56 93 GLN A N 1
ATOM 683 C CA . GLN A 1 93 ? -11.318 0.042 4.359 1.00 98.56 93 GLN A CA 1
ATOM 684 C C . GLN A 1 93 ? -12.537 -0.854 4.572 1.00 98.56 93 GLN A C 1
ATOM 686 O O . GLN A 1 93 ? -13.327 -0.580 5.467 1.00 98.56 93 GLN A O 1
ATOM 691 N N . GLU A 1 94 ? -12.659 -1.939 3.802 1.00 98.50 94 GLU A N 1
ATOM 692 C CA . GLU A 1 94 ? -13.765 -2.886 3.968 1.00 98.50 94 GLU A CA 1
ATOM 693 C C . GLU A 1 94 ? -13.716 -3.584 5.325 1.00 98.50 94 GLU A C 1
ATOM 695 O O . GLU A 1 94 ? -14.713 -3.600 6.033 1.00 98.50 94 GLU A O 1
ATOM 700 N N . LYS A 1 95 ? -12.538 -4.072 5.737 1.00 98.25 95 LYS A N 1
ATOM 701 C CA . LYS A 1 95 ? -12.336 -4.693 7.058 1.00 98.25 95 LYS A CA 1
ATOM 702 C C . LYS A 1 95 ? -12.626 -3.727 8.212 1.00 98.25 95 LYS A C 1
ATOM 704 O O . LYS A 1 95 ? -12.927 -4.154 9.322 1.00 98.25 95 LYS A O 1
ATOM 709 N N . CYS A 1 96 ? -12.507 -2.420 7.984 1.00 98.44 96 CYS A N 1
ATOM 710 C CA . CYS A 1 96 ? -12.862 -1.420 8.980 1.00 98.44 96 CYS A CA 1
ATOM 711 C C . CYS A 1 96 ? -14.378 -1.268 9.166 1.00 98.44 96 CYS A C 1
ATOM 713 O O . CYS A 1 96 ? -14.776 -0.770 10.218 1.00 98.44 96 CYS A O 1
ATOM 715 N N . GLU A 1 97 ? -15.213 -1.647 8.191 1.00 97.38 97 GLU A N 1
ATOM 716 C CA . GLU A 1 97 ? -16.673 -1.479 8.285 1.00 97.38 97 GLU A CA 1
ATOM 717 C C . GLU A 1 97 ? -17.307 -2.351 9.373 1.00 97.38 97 GLU A C 1
ATOM 719 O O . GLU A 1 97 ? -18.320 -1.947 9.936 1.00 97.38 97 GLU A O 1
ATOM 724 N N . ASP A 1 98 ? -16.666 -3.466 9.742 1.00 95.94 98 ASP A N 1
ATOM 725 C CA . ASP A 1 98 ? -17.078 -4.320 10.868 1.00 95.94 98 ASP A CA 1
ATOM 726 C C . ASP A 1 98 ? -16.935 -3.637 12.237 1.00 95.94 98 ASP A C 1
ATOM 728 O O . ASP A 1 98 ? -17.454 -4.112 13.248 1.00 95.94 98 ASP A O 1
ATOM 732 N N . ARG A 1 99 ? -16.216 -2.513 12.307 1.00 97.31 99 ARG A N 1
ATOM 733 C CA . ARG A 1 99 ? -16.050 -1.749 13.545 1.00 97.31 99 ARG A CA 1
ATOM 734 C C . ARG A 1 99 ? -17.179 -0.732 13.691 1.00 97.31 99 ARG A C 1
ATOM 736 O O . ARG A 1 99 ? -17.668 -0.162 12.719 1.00 97.31 99 ARG A O 1
ATOM 743 N N . ALA A 1 100 ? -17.528 -0.411 14.932 1.00 96.62 100 ALA A N 1
ATOM 744 C CA . ALA A 1 100 ? -18.511 0.623 15.237 1.00 96.62 100 ALA A CA 1
ATOM 745 C C . ALA A 1 100 ? -17.856 1.945 15.671 1.00 96.62 100 ALA A C 1
ATOM 747 O O . ALA A 1 100 ? -16.725 1.982 16.165 1.00 96.62 100 ALA A O 1
ATOM 748 N N . GLY A 1 101 ? -18.597 3.043 15.488 1.00 96.31 101 GLY A N 1
ATOM 749 C CA . GLY A 1 101 ? -18.267 4.362 16.029 1.00 96.31 101 GLY A CA 1
ATOM 750 C C . GLY A 1 101 ? -16.842 4.829 15.719 1.00 96.31 101 GLY A C 1
ATOM 751 O O . GLY A 1 101 ? -16.359 4.741 14.588 1.00 96.31 101 GLY A O 1
ATOM 752 N N . GLN A 1 102 ? -16.160 5.331 16.745 1.00 95.31 102 GLN A N 1
ATOM 753 C CA . GLN A 1 102 ? -14.810 5.872 16.626 1.00 95.31 102 GLN A CA 1
ATOM 754 C C . GLN A 1 102 ? -13.771 4.824 16.205 1.00 95.31 102 GLN A C 1
ATOM 756 O O . GLN A 1 102 ? -12.856 5.150 15.448 1.00 95.31 102 GLN A O 1
ATOM 761 N N . ALA A 1 103 ? -13.913 3.567 16.638 1.00 97.06 103 ALA A N 1
ATOM 762 C CA . ALA A 1 103 ? -12.976 2.503 16.281 1.00 97.06 103 ALA A CA 1
ATOM 763 C C . ALA A 1 103 ? -12.919 2.281 14.758 1.00 97.06 103 ALA A C 1
ATOM 765 O O . ALA A 1 103 ? -11.843 2.030 14.206 1.00 97.06 103 ALA A O 1
ATOM 766 N N . ARG A 1 104 ? -14.053 2.448 14.062 1.00 97.44 104 ARG A N 1
ATOM 767 C CA . ARG A 1 104 ? -14.113 2.464 12.593 1.00 97.44 104 ARG A CA 1
ATOM 768 C C . ARG A 1 104 ? -13.401 3.669 12.003 1.00 97.44 104 ARG A C 1
ATOM 770 O O . ARG A 1 104 ? -12.596 3.509 11.091 1.00 97.44 104 ARG A O 1
ATOM 777 N N . THR A 1 105 ? -13.663 4.868 12.516 1.00 97.56 105 THR A N 1
ATOM 778 C CA . THR A 1 105 ? -13.043 6.101 12.005 1.00 97.56 105 THR A CA 1
ATOM 779 C C . THR A 1 105 ? -11.520 6.063 12.132 1.00 97.56 105 THR A C 1
ATOM 781 O O . THR A 1 105 ? -10.820 6.386 11.172 1.00 97.56 105 THR A O 1
ATOM 784 N N . VAL A 1 106 ? -11.000 5.612 13.279 1.00 97.62 106 VAL A N 1
ATOM 785 C CA . VAL A 1 106 ? -9.558 5.413 13.495 1.00 97.62 106 VAL A CA 1
ATOM 786 C C . VAL A 1 106 ? -9.014 4.371 12.518 1.00 97.62 106 VAL A C 1
ATOM 788 O O . VAL A 1 106 ? -8.049 4.657 11.819 1.00 97.62 106 VAL A O 1
ATOM 791 N N . CYS A 1 107 ? -9.680 3.219 12.380 1.00 98.50 107 CYS A N 1
ATOM 792 C CA . CYS A 1 107 ? -9.279 2.174 11.433 1.00 98.50 107 CYS A CA 1
ATOM 793 C C . CYS A 1 107 ? -9.137 2.699 9.998 1.00 98.50 107 CYS A C 1
ATOM 795 O O . CYS A 1 107 ? -8.126 2.463 9.339 1.00 98.50 107 CYS A O 1
ATOM 797 N N . LYS A 1 108 ? -10.129 3.457 9.515 1.00 98.31 108 LYS A N 1
ATOM 798 C CA . LYS A 1 108 ? -10.112 4.015 8.157 1.00 98.31 108 LYS A CA 1
ATOM 799 C C . LYS A 1 108 ? -9.009 5.056 7.971 1.00 98.31 108 LYS A C 1
ATOM 801 O O . LYS A 1 108 ? -8.421 5.131 6.892 1.00 98.31 108 LYS A O 1
ATOM 806 N N . LYS A 1 109 ? -8.717 5.856 9.001 1.00 98.06 109 LYS A N 1
ATOM 807 C CA . LYS A 1 109 ? -7.601 6.814 8.984 1.00 98.06 109 LYS A CA 1
ATOM 808 C C . LYS A 1 109 ? -6.249 6.107 8.977 1.00 98.06 109 LYS A C 1
ATOM 810 O O . LYS A 1 109 ? -5.387 6.509 8.206 1.00 98.06 109 LYS A O 1
ATOM 815 N N . ASP A 1 110 ? -6.104 5.023 9.731 1.00 97.88 110 ASP A N 1
ATOM 816 C CA . ASP A 1 110 ? -4.894 4.195 9.729 1.00 97.88 110 ASP A CA 1
ATOM 817 C C . ASP A 1 110 ? -4.670 3.531 8.374 1.00 97.88 110 ASP A C 1
ATOM 819 O O . ASP A 1 110 ? -3.577 3.602 7.816 1.00 97.88 110 ASP A O 1
ATOM 823 N N . ALA A 1 111 ? -5.729 2.967 7.788 1.00 98.50 111 ALA A N 1
ATOM 824 C CA . ALA A 1 111 ? -5.681 2.430 6.434 1.00 98.50 111 ALA A CA 1
ATOM 825 C C . ALA A 1 111 ? -5.238 3.503 5.425 1.00 98.50 111 ALA A C 1
ATOM 827 O O . ALA A 1 111 ? -4.414 3.228 4.554 1.00 98.50 111 ALA A O 1
ATOM 828 N N . LYS A 1 112 ? -5.742 4.739 5.554 1.00 98.31 112 LYS A N 1
ATOM 829 C CA . LYS A 1 112 ? -5.349 5.861 4.688 1.00 98.31 112 LYS A CA 1
ATOM 830 C C . LYS A 1 112 ? -3.895 6.281 4.908 1.00 98.31 112 LYS A C 1
ATOM 832 O O . LYS A 1 112 ? -3.205 6.569 3.936 1.00 98.31 112 LYS A O 1
ATOM 837 N N . ALA A 1 113 ? -3.417 6.299 6.151 1.00 98.06 113 ALA A N 1
ATOM 838 C CA . ALA A 1 113 ? -2.022 6.597 6.461 1.00 98.06 113 ALA A CA 1
ATOM 839 C C . ALA A 1 113 ? -1.075 5.557 5.841 1.00 98.06 113 ALA A C 1
ATOM 841 O O . ALA A 1 113 ? -0.090 5.928 5.205 1.00 98.06 113 ALA A O 1
ATOM 842 N N . LEU A 1 114 ? -1.417 4.267 5.931 1.00 98.44 114 LEU A N 1
ATOM 843 C CA . LEU A 1 114 ? -0.668 3.187 5.279 1.00 98.44 114 LEU A CA 1
ATOM 844 C C . LEU A 1 114 ? -0.713 3.278 3.746 1.00 98.44 114 LEU A C 1
ATOM 846 O O . LEU A 1 114 ? 0.303 3.039 3.098 1.00 98.44 114 LEU A O 1
ATOM 850 N N . HIS A 1 115 ? -1.856 3.653 3.164 1.00 98.69 115 HIS A N 1
ATOM 851 C CA . HIS A 1 115 ? -1.986 3.866 1.716 1.00 98.69 115 HIS A CA 1
ATOM 852 C C . HIS A 1 115 ? -1.077 4.988 1.223 1.00 98.69 115 HIS A C 1
ATOM 854 O O . HIS A 1 115 ? -0.269 4.763 0.327 1.00 98.69 115 HIS A O 1
ATOM 860 N N . VAL A 1 116 ? -1.146 6.161 1.861 1.00 98.50 116 VAL A N 1
ATOM 861 C CA . VAL A 1 116 ? -0.277 7.299 1.532 1.00 98.50 116 VAL A CA 1
ATOM 862 C C . VAL A 1 116 ? 1.188 6.914 1.713 1.00 98.50 116 VAL A C 1
ATOM 864 O O . VAL A 1 116 ? 1.990 7.154 0.820 1.00 98.50 116 VAL A O 1
ATOM 867 N N . ARG A 1 117 ? 1.539 6.233 2.811 1.00 98.31 117 ARG A N 1
ATOM 868 C CA . ARG A 1 117 ? 2.896 5.721 3.041 1.00 98.31 117 ARG A CA 1
ATOM 869 C C . ARG A 1 117 ? 3.374 4.866 1.860 1.00 98.31 117 ARG A C 1
ATOM 871 O O . ARG A 1 117 ? 4.440 5.147 1.329 1.00 98.31 117 ARG A O 1
ATOM 878 N N . ALA A 1 118 ? 2.575 3.896 1.422 1.00 98.56 118 ALA A N 1
ATOM 879 C CA . ALA A 1 118 ? 2.929 3.012 0.315 1.00 98.56 118 ALA A CA 1
ATOM 880 C C . ALA A 1 118 ? 3.030 3.738 -1.041 1.00 98.56 118 ALA A C 1
ATOM 882 O O . ALA A 1 118 ? 3.916 3.419 -1.831 1.00 98.56 118 ALA A O 1
ATOM 883 N N . LEU A 1 119 ? 2.159 4.718 -1.316 1.00 98.50 119 LEU A N 1
ATOM 884 C CA . LEU A 1 119 ? 2.240 5.525 -2.539 1.00 98.50 119 LEU A CA 1
ATOM 885 C C . LEU A 1 119 ? 3.505 6.384 -2.578 1.00 98.50 119 LEU A C 1
ATOM 887 O O . LEU A 1 119 ? 4.172 6.451 -3.609 1.00 98.50 119 LEU A O 1
ATOM 891 N N . GLU A 1 120 ? 3.850 7.006 -1.455 1.00 98.38 120 GLU A N 1
ATOM 892 C CA . GLU A 1 120 ? 5.060 7.814 -1.349 1.00 98.38 120 GLU A CA 1
ATOM 893 C C . GLU A 1 120 ? 6.329 6.948 -1.435 1.00 98.38 120 GLU A C 1
ATOM 895 O O . GLU A 1 120 ? 7.304 7.361 -2.057 1.00 98.38 120 GLU A O 1
ATOM 900 N N . ASP A 1 121 ? 6.327 5.730 -0.877 1.00 98.00 121 ASP A N 1
ATOM 901 C CA . ASP A 1 121 ? 7.433 4.772 -1.053 1.00 98.00 121 ASP A CA 1
ATOM 902 C C . ASP A 1 121 ? 7.583 4.339 -2.513 1.00 98.00 121 ASP A C 1
ATOM 904 O O . ASP A 1 121 ? 8.696 4.305 -3.037 1.00 98.00 121 ASP A O 1
ATOM 908 N N . ALA A 1 122 ? 6.467 4.053 -3.190 1.00 98.00 122 ALA A N 1
ATOM 909 C CA . ALA A 1 122 ? 6.474 3.714 -4.609 1.00 98.00 122 ALA A CA 1
ATOM 910 C C . ALA A 1 122 ? 7.024 4.867 -5.463 1.00 98.00 122 ALA A C 1
ATOM 912 O O . ALA A 1 122 ? 7.772 4.625 -6.409 1.00 98.00 122 ALA A O 1
ATOM 913 N N . GLU A 1 123 ? 6.678 6.113 -5.131 1.00 97.31 123 GLU A N 1
ATOM 914 C CA . GLU A 1 123 ? 7.170 7.295 -5.838 1.00 97.31 123 GLU A CA 1
ATOM 915 C C . GLU A 1 123 ? 8.667 7.527 -5.609 1.00 97.31 123 GLU A C 1
ATOM 917 O O . GLU A 1 123 ? 9.399 7.763 -6.570 1.00 97.31 123 GLU A O 1
ATOM 922 N N . VAL A 1 124 ? 9.147 7.400 -4.366 1.00 97.56 124 VAL A N 1
ATOM 923 C CA . VAL A 1 124 ? 10.582 7.484 -4.054 1.00 97.56 124 VAL A CA 1
ATOM 924 C C . VAL A 1 124 ? 11.356 6.409 -4.819 1.00 97.56 124 VAL A C 1
ATOM 926 O O . VAL A 1 124 ? 12.305 6.741 -5.526 1.00 97.56 124 VAL A O 1
ATOM 929 N N . ALA A 1 125 ? 10.908 5.151 -4.770 1.00 96.38 125 ALA A N 1
ATOM 930 C CA . ALA A 1 125 ? 11.555 4.047 -5.481 1.00 96.38 125 ALA A CA 1
ATOM 931 C C . ALA A 1 125 ? 11.567 4.256 -7.006 1.00 96.38 125 ALA A C 1
ATOM 933 O O . ALA A 1 125 ? 12.539 3.927 -7.685 1.00 96.38 125 ALA A O 1
ATOM 934 N N . ARG A 1 126 ? 10.500 4.840 -7.566 1.00 95.75 126 ARG A N 1
ATOM 935 C CA . ARG A 1 126 ? 10.435 5.188 -8.990 1.00 95.75 126 ARG A CA 1
ATOM 936 C C . ARG A 1 126 ? 11.457 6.258 -9.358 1.00 95.75 126 ARG A C 1
ATOM 938 O O . ARG A 1 126 ? 12.093 6.143 -10.398 1.00 95.75 126 ARG A O 1
ATOM 945 N N . ILE A 1 127 ? 11.612 7.292 -8.531 1.00 94.81 127 ILE A N 1
ATOM 946 C CA . ILE A 1 127 ? 12.614 8.348 -8.742 1.00 94.81 127 ILE A CA 1
ATOM 947 C C . ILE A 1 127 ? 14.032 7.782 -8.620 1.00 94.81 127 ILE A C 1
ATOM 949 O O . ILE A 1 127 ? 14.883 8.128 -9.431 1.00 94.81 127 ILE A O 1
ATOM 953 N N . GLU A 1 128 ? 14.272 6.868 -7.679 1.00 92.94 128 GLU A N 1
ATOM 954 C CA . GLU A 1 128 ? 15.558 6.171 -7.528 1.00 92.94 128 GLU A CA 1
ATOM 955 C C . GLU A 1 128 ? 15.906 5.302 -8.748 1.00 92.94 128 GLU A C 1
ATOM 957 O O . GLU A 1 128 ? 17.067 5.248 -9.153 1.00 92.94 128 GLU A O 1
ATOM 962 N N . ALA A 1 129 ? 14.905 4.649 -9.349 1.00 91.50 129 ALA A N 1
ATOM 963 C CA . ALA A 1 129 ? 15.071 3.783 -10.517 1.00 91.50 129 ALA A CA 1
ATOM 964 C C . ALA A 1 129 ? 15.148 4.539 -11.857 1.00 91.50 129 ALA A C 1
ATOM 966 O O . ALA A 1 129 ? 15.478 3.942 -12.884 1.00 91.50 129 ALA A O 1
ATOM 967 N N . ARG A 1 130 ? 14.817 5.834 -11.878 1.00 88.94 130 ARG A N 1
ATOM 968 C CA . ARG A 1 130 ? 14.900 6.661 -13.085 1.00 88.94 130 ARG A CA 1
ATOM 969 C C . ARG A 1 130 ? 16.347 6.972 -13.432 1.00 88.94 130 ARG A C 1
ATOM 971 O O . ARG A 1 130 ? 17.160 7.286 -12.566 1.00 88.94 130 ARG A O 1
ATOM 978 N N . MET A 1 131 ? 16.636 6.957 -14.729 1.00 82.25 131 MET A N 1
ATOM 979 C CA . MET A 1 131 ? 17.889 7.496 -15.243 1.00 82.25 131 MET A CA 1
ATOM 980 C C . MET A 1 131 ? 17.883 9.014 -15.046 1.00 82.25 131 MET A C 1
ATOM 982 O O . MET A 1 131 ? 16.916 9.684 -15.410 1.00 82.25 131 MET A O 1
ATOM 986 N N . ALA A 1 132 ? 18.946 9.535 -14.442 1.00 84.44 132 ALA A N 1
ATOM 987 C CA . ALA A 1 132 ? 19.192 10.963 -14.286 1.00 84.44 132 ALA A CA 1
ATOM 988 C C . ALA A 1 132 ? 20.486 11.331 -15.015 1.00 84.44 132 ALA A C 1
ATOM 990 O O . ALA A 1 132 ? 21.373 10.486 -15.142 1.00 84.44 132 ALA A O 1
ATOM 991 N N . ASP A 1 133 ? 20.614 12.593 -15.424 1.00 85.44 133 ASP A N 1
ATOM 992 C CA . ASP A 1 133 ? 21.790 13.083 -16.156 1.00 85.44 133 ASP A CA 1
ATOM 993 C C . ASP A 1 133 ? 23.083 12.938 -15.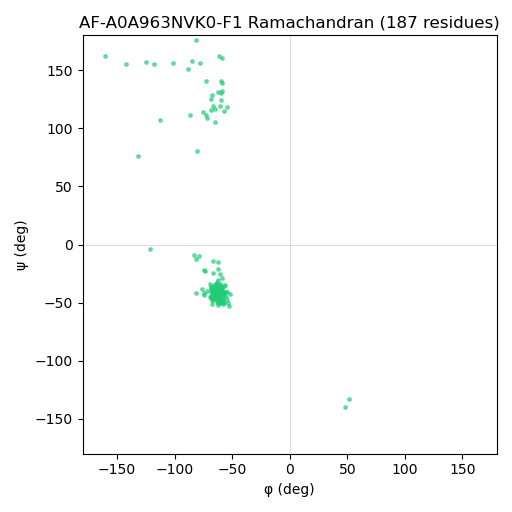342 1.00 85.44 133 ASP A C 1
ATOM 995 O O . ASP A 1 133 ? 24.152 12.672 -15.886 1.00 85.44 133 ASP A O 1
ATOM 999 N N . THR A 1 134 ? 22.986 13.093 -14.016 1.00 92.88 134 THR A N 1
ATOM 1000 C CA . THR A 1 134 ? 24.101 12.904 -13.081 1.00 92.88 134 THR A CA 1
ATOM 1001 C C . THR A 1 134 ? 23.637 12.243 -11.777 1.00 92.88 134 THR A C 1
ATOM 1003 O O . THR A 1 134 ? 22.475 12.405 -11.381 1.00 92.88 134 THR A O 1
ATOM 1006 N N . PRO A 1 135 ? 24.540 11.560 -11.043 1.00 90.75 135 PRO A N 1
ATOM 1007 C CA . PRO A 1 135 ? 24.238 11.045 -9.706 1.00 90.75 135 PRO A CA 1
ATOM 1008 C C . PRO A 1 135 ? 23.739 12.130 -8.737 1.00 90.75 135 PRO A C 1
ATOM 1010 O O . PRO A 1 135 ? 22.756 11.918 -8.036 1.00 90.75 135 PRO A O 1
ATOM 1013 N N . ALA A 1 136 ? 24.338 13.327 -8.763 1.00 94.06 136 ALA A N 1
ATOM 1014 C CA . ALA A 1 136 ? 23.944 14.443 -7.897 1.00 94.06 136 ALA A CA 1
ATOM 1015 C C . ALA A 1 136 ? 22.511 14.941 -8.169 1.00 94.06 136 ALA A C 1
ATOM 1017 O O . ALA A 1 136 ? 21.767 15.256 -7.234 1.00 94.06 136 ALA A O 1
ATOM 1018 N N . ALA A 1 137 ? 22.095 14.981 -9.441 1.00 93.44 137 ALA A N 1
ATOM 1019 C CA . ALA A 1 137 ? 20.722 15.319 -9.812 1.00 93.44 137 ALA A CA 1
ATOM 1020 C C . ALA A 1 137 ? 19.724 14.271 -9.290 1.00 93.44 137 ALA A C 1
ATOM 1022 O O . ALA A 1 137 ? 18.681 14.634 -8.737 1.00 93.44 137 ALA A O 1
ATOM 1023 N N . ARG A 1 138 ? 20.063 12.976 -9.394 1.00 91.25 138 ARG A N 1
ATOM 1024 C CA . ARG A 1 138 ? 19.248 11.888 -8.830 1.00 91.25 138 ARG A CA 1
ATOM 1025 C C . ARG A 1 138 ? 19.111 12.029 -7.320 1.00 91.25 138 ARG A C 1
ATOM 1027 O O . ARG A 1 138 ? 17.996 12.002 -6.809 1.00 91.25 138 ARG A O 1
ATOM 1034 N N . ASP A 1 139 ? 20.219 12.214 -6.613 1.00 94.19 139 ASP A N 1
ATOM 1035 C CA . ASP A 1 139 ? 20.222 12.270 -5.151 1.00 94.19 139 ASP A CA 1
ATOM 1036 C C . ASP A 1 139 ? 19.412 13.471 -4.639 1.00 94.19 139 ASP A C 1
ATOM 1038 O O . ASP A 1 139 ? 18.643 13.347 -3.683 1.00 94.19 139 ASP A O 1
ATOM 1042 N N . THR A 1 140 ? 19.483 14.607 -5.341 1.00 96.00 140 THR A N 1
ATOM 1043 C CA . THR A 1 140 ? 18.653 15.789 -5.059 1.00 96.00 140 THR A CA 1
ATOM 1044 C C . THR A 1 140 ? 17.161 15.491 -5.247 1.00 96.00 140 THR A C 1
ATOM 1046 O O . THR A 1 140 ? 16.345 15.832 -4.386 1.00 96.00 140 THR A O 1
ATOM 1049 N N . ALA A 1 141 ? 16.782 14.816 -6.339 1.00 95.81 141 ALA A N 1
ATOM 1050 C CA . ALA A 1 141 ? 15.392 14.443 -6.602 1.00 95.81 141 ALA A CA 1
ATOM 1051 C C . ALA A 1 141 ? 14.853 13.441 -5.567 1.00 95.81 141 ALA A C 1
ATOM 1053 O O . ALA A 1 141 ? 13.736 13.602 -5.067 1.00 95.81 141 ALA A O 1
ATOM 1054 N N . VAL A 1 142 ? 15.657 12.443 -5.191 1.00 96.12 142 VAL A N 1
ATOM 1055 C CA . VAL A 1 142 ? 15.318 11.461 -4.152 1.00 96.12 142 VAL A CA 1
ATOM 1056 C C . VAL A 1 142 ? 15.161 12.143 -2.793 1.00 96.12 142 VAL A C 1
ATOM 1058 O O . VAL A 1 142 ? 14.183 11.886 -2.089 1.00 96.12 142 VAL A O 1
ATOM 1061 N N . ALA A 1 143 ? 16.065 13.055 -2.424 1.00 97.19 143 ALA A N 1
ATOM 1062 C CA . ALA A 1 143 ? 15.968 13.813 -1.178 1.00 97.19 143 ALA A CA 1
ATOM 1063 C C . ALA A 1 143 ? 14.694 14.676 -1.125 1.00 97.19 143 ALA A C 1
ATOM 1065 O O . ALA A 1 143 ? 13.983 14.669 -0.116 1.00 97.19 143 ALA A O 1
ATOM 1066 N N . ALA A 1 144 ? 14.357 15.364 -2.220 1.00 96.56 144 ALA A N 1
ATOM 1067 C CA . ALA A 1 144 ? 13.126 16.146 -2.326 1.00 96.56 144 ALA A CA 1
ATOM 1068 C C . ALA A 1 144 ? 11.870 15.264 -2.200 1.00 96.56 144 ALA A C 1
ATOM 1070 O O . ALA A 1 144 ? 10.947 15.604 -1.453 1.00 96.56 144 ALA A O 1
ATOM 1071 N N . ALA A 1 145 ? 11.854 14.103 -2.864 1.00 96.94 145 ALA A N 1
ATOM 1072 C CA . ALA A 1 145 ? 10.762 13.138 -2.776 1.00 96.94 145 ALA A CA 1
ATOM 1073 C C . ALA A 1 145 ? 10.600 12.583 -1.355 1.00 96.94 145 ALA A C 1
ATOM 1075 O O . ALA A 1 145 ? 9.494 12.582 -0.820 1.00 96.94 145 ALA A O 1
ATOM 1076 N N . ARG A 1 146 ? 11.699 12.200 -0.692 1.00 97.25 146 ARG A N 1
ATOM 1077 C CA . ARG A 1 146 ? 11.686 11.737 0.706 1.00 97.25 146 ARG A CA 1
ATOM 1078 C C . ARG A 1 146 ? 11.195 12.822 1.666 1.00 97.25 146 ARG A C 1
ATOM 1080 O O . ARG A 1 146 ? 10.426 12.517 2.575 1.00 97.25 146 ARG A O 1
ATOM 1087 N N . LYS A 1 147 ? 11.573 14.087 1.451 1.00 96.69 147 LYS A N 1
ATOM 1088 C CA . LYS A 1 147 ? 11.078 15.222 2.248 1.00 96.69 147 LYS A CA 1
ATOM 1089 C C . LYS A 1 147 ? 9.568 15.410 2.081 1.00 96.69 147 LYS A C 1
ATOM 1091 O O . LYS A 1 147 ? 8.860 15.521 3.080 1.00 96.69 147 LYS A O 1
ATOM 1096 N N . LYS A 1 148 ? 9.065 15.404 0.842 1.00 95.19 148 LYS A N 1
ATOM 1097 C CA . LYS A 1 148 ? 7.621 15.475 0.559 1.00 95.19 148 LYS A CA 1
ATOM 1098 C C . LYS A 1 148 ? 6.875 14.305 1.206 1.00 95.19 148 LYS A C 1
ATOM 1100 O O . LYS A 1 148 ? 5.910 14.519 1.937 1.00 95.19 148 LYS A O 1
ATOM 1105 N N . ALA A 1 149 ? 7.389 13.096 1.016 1.00 96.25 149 ALA A N 1
ATOM 1106 C CA . ALA A 1 149 ? 6.850 11.878 1.590 1.00 96.25 149 ALA A CA 1
ATOM 1107 C C . ALA A 1 149 ? 6.779 11.927 3.122 1.00 96.25 149 ALA A C 1
ATOM 1109 O O . ALA A 1 149 ? 5.796 11.479 3.708 1.00 96.25 149 ALA A O 1
ATOM 1110 N N . ALA A 1 150 ? 7.807 12.463 3.785 1.00 95.50 150 ALA A N 1
ATOM 1111 C CA . ALA A 1 150 ? 7.818 12.630 5.234 1.00 95.50 150 ALA A CA 1
ATOM 1112 C C . ALA A 1 150 ? 6.721 13.601 5.698 1.00 95.50 150 ALA A C 1
ATOM 1114 O O . ALA A 1 150 ? 6.005 13.296 6.652 1.00 95.50 150 ALA A O 1
ATOM 1115 N N . THR A 1 151 ? 6.541 14.725 4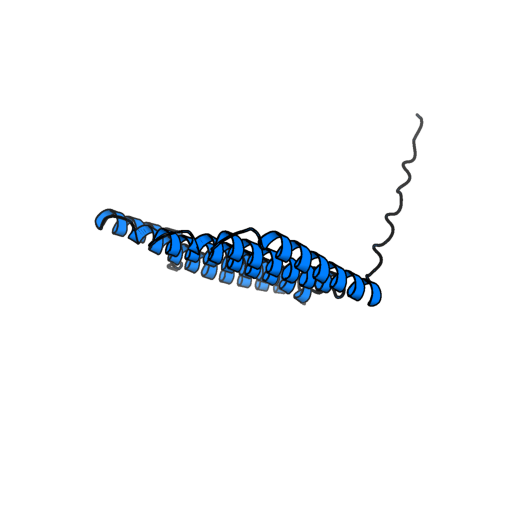.999 1.00 94.19 151 THR A N 1
ATOM 1116 C CA . THR A 1 151 ? 5.470 15.693 5.283 1.00 94.19 151 THR A CA 1
ATOM 1117 C C . THR A 1 151 ? 4.083 15.065 5.147 1.00 94.19 151 THR A C 1
ATOM 1119 O O . THR A 1 151 ? 3.278 15.166 6.073 1.00 94.19 151 THR A O 1
ATOM 1122 N N . GLU A 1 152 ? 3.811 14.364 4.043 1.00 94.94 152 GLU A N 1
ATOM 1123 C CA . GLU A 1 152 ? 2.510 13.723 3.810 1.00 94.94 152 GLU A CA 1
ATOM 1124 C C . GLU A 1 152 ? 2.223 12.605 4.821 1.00 94.94 152 GLU A C 1
ATOM 1126 O O . GLU A 1 152 ? 1.121 12.530 5.373 1.00 94.94 152 GLU A O 1
ATOM 1131 N N . ARG A 1 153 ? 3.219 11.764 5.137 1.00 94.88 153 ARG A N 1
ATOM 1132 C CA . ARG A 1 153 ? 3.078 10.701 6.148 1.00 94.88 153 ARG A CA 1
ATOM 1133 C C . ARG A 1 153 ? 2.771 11.280 7.522 1.00 94.88 153 ARG A C 1
ATOM 1135 O O . ARG A 1 153 ? 1.790 10.869 8.134 1.00 94.88 153 ARG A O 1
ATOM 1142 N N . ARG A 1 154 ? 3.532 12.289 7.964 1.00 94.50 154 ARG A N 1
ATOM 1143 C CA . ARG A 1 154 ? 3.276 12.975 9.239 1.00 94.50 154 ARG A CA 1
ATOM 1144 C C . ARG A 1 154 ? 1.880 13.585 9.284 1.00 94.50 154 ARG A C 1
ATOM 1146 O O . ARG A 1 154 ? 1.192 13.428 10.287 1.00 94.50 154 ARG A O 1
ATOM 1153 N N . ALA A 1 155 ? 1.417 14.207 8.199 1.00 93.38 155 ALA A N 1
ATOM 1154 C CA . ALA A 1 155 ? 0.069 14.766 8.143 1.00 93.38 155 ALA A CA 1
ATOM 1155 C C . ALA A 1 155 ? -1.019 13.692 8.348 1.00 93.38 155 ALA A C 1
ATOM 1157 O O . ALA A 1 155 ? -1.966 13.908 9.110 1.00 93.38 155 ALA A O 1
ATOM 1158 N N . ARG A 1 156 ? -0.883 12.514 7.721 1.00 95.38 156 ARG A N 1
ATOM 1159 C CA . ARG A 1 156 ? -1.845 11.407 7.889 1.00 95.38 156 ARG A CA 1
ATOM 1160 C C . ARG A 1 156 ? -1.747 10.742 9.257 1.00 95.38 156 ARG A C 1
ATOM 1162 O O . ARG A 1 156 ? -2.783 10.468 9.864 1.00 95.38 156 ARG A O 1
ATOM 1169 N N . ASP A 1 157 ? -0.535 10.559 9.767 1.00 95.06 157 ASP A N 1
ATOM 1170 C CA . ASP A 1 157 ? -0.300 10.020 11.107 1.00 95.06 157 ASP A CA 1
ATOM 1171 C C . ASP A 1 157 ? -0.879 10.970 12.177 1.00 95.06 157 ASP A C 1
ATOM 1173 O O . ASP A 1 157 ? -1.564 10.524 13.102 1.00 95.06 157 ASP A O 1
ATOM 1177 N N . TYR A 1 158 ? -0.750 12.291 11.990 1.00 94.94 158 TYR A N 1
ATOM 1178 C CA . TYR A 1 158 ? -1.382 13.299 12.846 1.00 94.94 158 TYR A CA 1
ATOM 1179 C C . TYR A 1 158 ? -2.912 13.235 12.788 1.00 94.94 158 TYR A C 1
ATOM 1181 O O . TYR A 1 158 ? -3.580 13.263 13.823 1.00 94.94 158 TYR A O 1
ATOM 1189 N N . GLU A 1 159 ? -3.502 13.116 11.595 1.00 94.38 159 GLU A N 1
ATOM 1190 C CA . GLU A 1 159 ? -4.954 12.973 11.430 1.00 94.38 159 GLU A CA 1
ATOM 1191 C C . GLU A 1 159 ? -5.516 11.739 12.146 1.00 94.38 159 GLU A C 1
ATOM 1193 O O . GLU A 1 159 ? -6.642 11.799 12.659 1.00 94.38 159 GLU A O 1
ATOM 1198 N N . ALA A 1 160 ? -4.769 10.633 12.153 1.00 95.19 160 ALA A N 1
ATOM 1199 C CA . ALA A 1 160 ? -5.125 9.407 12.854 1.00 95.19 160 ALA A CA 1
ATOM 1200 C C . ALA A 1 160 ? -4.923 9.539 14.373 1.00 95.19 160 ALA A C 1
ATOM 1202 O O . ALA A 1 160 ? -5.795 9.146 15.150 1.00 95.19 160 ALA A 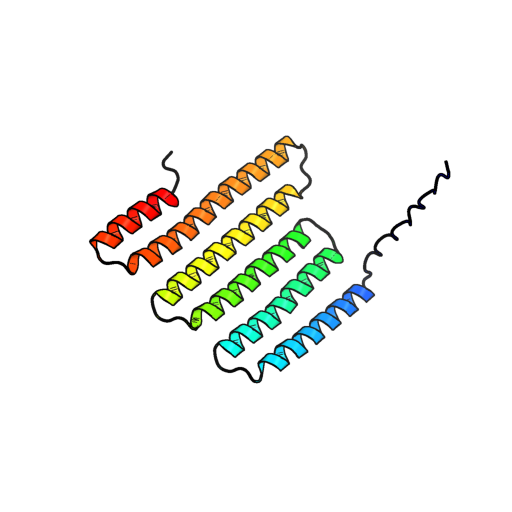O 1
ATOM 1203 N N . ALA A 1 161 ? -3.813 10.137 14.816 1.00 95.81 161 ALA A N 1
ATOM 1204 C CA . ALA A 1 161 ? -3.533 10.398 16.229 1.00 95.81 161 ALA A CA 1
ATOM 1205 C C . ALA A 1 161 ? -4.601 11.302 16.862 1.00 95.81 161 ALA A C 1
ATOM 1207 O O . ALA A 1 161 ? -5.169 10.960 17.899 1.00 95.81 161 ALA A O 1
ATOM 1208 N N . ARG A 1 162 ? -4.970 12.399 16.187 1.00 95.12 162 ARG A N 1
ATOM 1209 C CA . ARG A 1 162 ? -6.056 13.286 16.631 1.00 95.12 162 ARG A CA 1
ATOM 1210 C C . ARG A 1 162 ? -7.379 12.554 16.782 1.00 95.12 162 ARG A C 1
ATOM 1212 O O . ARG A 1 162 ? -8.119 12.837 17.719 1.00 95.12 162 ARG A O 1
ATOM 1219 N N . GLU A 1 163 ? -7.692 11.638 15.866 1.00 95.69 163 GLU A N 1
ATOM 1220 C CA . GLU A 1 163 ? -8.927 10.863 15.960 1.00 95.69 163 GLU A CA 1
ATOM 1221 C C . GLU A 1 163 ? -8.926 9.958 17.187 1.00 95.69 163 GLU A C 1
ATOM 1223 O O . GLU A 1 163 ? -9.935 9.904 17.881 1.00 95.69 163 GLU A O 1
ATOM 1228 N N . ARG A 1 164 ? -7.800 9.310 17.507 1.00 94.81 164 ARG A N 1
ATOM 1229 C CA . ARG A 1 164 ? -7.667 8.502 18.728 1.00 94.81 164 ARG A CA 1
ATOM 1230 C C . ARG A 1 164 ? -7.834 9.343 19.993 1.00 94.81 164 ARG A C 1
ATOM 1232 O O . ARG A 1 164 ? -8.570 8.940 20.890 1.00 94.81 164 ARG A O 1
ATOM 1239 N N . CYS A 1 165 ? -7.247 10.542 20.039 1.00 96.69 165 CYS A N 1
ATOM 1240 C CA . CYS A 1 165 ? -7.369 11.435 21.197 1.00 96.69 165 CYS A CA 1
ATOM 1241 C C . CYS A 1 165 ? -8.826 11.808 21.519 1.00 96.69 165 CYS A C 1
ATOM 1243 O O . CYS A 1 165 ? -9.161 12.029 22.681 1.00 96.69 165 CYS A O 1
ATOM 1245 N N . LYS A 1 166 ? -9.731 11.835 20.527 1.00 93.88 166 LYS A N 1
ATOM 1246 C CA . LYS A 1 166 ? -11.155 12.143 20.759 1.00 93.88 166 LYS A CA 1
ATOM 1247 C C . LYS A 1 166 ? -11.864 11.138 21.677 1.00 93.88 166 LYS A C 1
ATOM 1249 O O . LYS A 1 166 ? -12.939 11.457 22.163 1.00 93.88 166 LYS A O 1
ATOM 1254 N N . ALA A 1 167 ? -11.283 9.961 21.926 1.00 90.62 167 ALA A N 1
ATOM 1255 C CA . ALA A 1 167 ? -11.865 8.949 22.813 1.00 90.62 167 ALA A CA 1
ATOM 1256 C C . ALA A 1 167 ? -11.718 9.337 24.290 1.00 90.62 167 ALA A C 1
ATOM 1258 O O . ALA A 1 167 ? -12.413 8.816 25.153 1.00 90.62 167 ALA A O 1
ATOM 1259 N N . MET A 1 168 ? -10.756 10.216 24.579 1.00 92.94 168 MET A N 1
ATOM 1260 C CA . MET A 1 168 ? -10.308 10.519 25.930 1.00 92.94 168 MET A CA 1
ATOM 1261 C C . MET A 1 168 ? -11.184 11.587 26.589 1.00 92.94 168 MET A C 1
ATOM 1263 O O . MET A 1 168 ? -11.811 12.401 25.899 1.00 92.94 168 MET A O 1
ATOM 1267 N N . GLN A 1 169 ? -11.169 11.604 27.926 1.00 94.31 169 GLN A N 1
ATOM 1268 C CA . GLN A 1 169 ? -11.723 12.685 28.753 1.00 94.31 169 GLN A CA 1
ATOM 1269 C C . GLN A 1 169 ? -11.043 14.027 28.437 1.00 94.31 169 GLN A C 1
ATOM 1271 O O . GLN A 1 169 ? -9.953 14.033 27.871 1.00 94.31 169 GLN A O 1
ATOM 1276 N N . ALA A 1 170 ? -11.672 15.155 28.781 1.00 91.88 170 ALA A N 1
ATOM 1277 C CA . ALA A 1 170 ? -11.244 16.489 28.340 1.00 91.88 170 ALA A CA 1
ATOM 1278 C C . ALA A 1 170 ? -9.756 16.789 28.619 1.00 91.88 170 ALA A C 1
ATOM 1280 O O . ALA A 1 170 ? -9.016 17.085 27.678 1.00 91.88 170 ALA A O 1
ATOM 1281 N N . ASP A 1 171 ? -9.300 16.614 29.861 1.00 90.75 171 ASP A N 1
ATOM 1282 C CA . ASP A 1 171 ? -7.914 16.915 30.250 1.00 90.75 171 ASP A CA 1
ATOM 1283 C C . ASP A 1 171 ? -6.910 15.964 29.581 1.00 90.75 171 ASP A C 1
ATOM 1285 O O . ASP A 1 171 ? -5.920 16.390 28.981 1.00 90.75 171 ASP A O 1
ATOM 1289 N N . ALA A 1 172 ? -7.216 14.663 29.569 1.00 95.69 172 ALA A N 1
ATOM 1290 C CA . ALA A 1 172 ? -6.399 13.656 28.890 1.00 95.69 172 ALA A CA 1
ATOM 1291 C C . ALA A 1 172 ? -6.338 13.880 27.365 1.00 95.69 172 ALA A C 1
ATOM 1293 O O . ALA A 1 172 ? -5.300 13.677 26.732 1.00 95.69 172 ALA A O 1
ATOM 1294 N N . ARG A 1 173 ? -7.436 14.343 26.758 1.00 96.00 173 ARG A N 1
ATOM 1295 C CA . ARG A 1 173 ? -7.515 14.677 25.332 1.00 96.00 173 ARG A CA 1
ATOM 1296 C C . ARG A 1 173 ? -6.632 15.871 24.998 1.00 96.00 173 ARG A C 1
ATOM 1298 O O . ARG A 1 173 ? -5.970 15.835 23.963 1.00 96.00 173 ARG A O 1
ATOM 1305 N N . ALA A 1 174 ? -6.621 16.906 25.838 1.00 95.81 174 ALA A N 1
ATOM 1306 C CA . ALA A 1 174 ? -5.766 18.071 25.638 1.00 95.81 174 ALA A CA 1
ATOM 1307 C C . ALA A 1 174 ? -4.287 17.657 25.598 1.00 95.81 174 ALA A C 1
ATOM 1309 O O . ALA A 1 174 ? -3.597 17.957 24.621 1.00 95.81 174 ALA A O 1
ATOM 1310 N N . GLN A 1 175 ? -3.842 16.868 26.582 1.00 96.50 175 GLN A N 1
ATOM 1311 C CA . GLN A 1 175 ? -2.480 16.332 26.618 1.00 96.50 175 GLN A CA 1
ATOM 1312 C C . GLN A 1 175 ? -2.168 15.458 25.391 1.00 96.50 175 GLN A C 1
ATOM 1314 O O . GLN A 1 175 ? -1.172 15.686 24.706 1.00 96.50 175 GLN A O 1
ATOM 1319 N N . CYS A 1 176 ? -3.066 14.536 25.031 1.00 97.25 176 CYS A N 1
ATOM 1320 C CA . CYS A 1 176 ? -2.904 13.682 23.851 1.00 97.25 176 CYS A CA 1
ATOM 1321 C C . CYS A 1 176 ? -2.739 14.484 22.552 1.00 97.25 176 CYS A C 1
ATOM 1323 O O . CYS A 1 176 ? -1.901 14.152 21.714 1.00 97.25 176 CYS A O 1
ATOM 1325 N N . LEU A 1 177 ? -3.514 15.558 22.366 1.00 95.62 177 LEU A N 1
ATOM 1326 C CA . LEU A 1 177 ? -3.409 16.412 21.181 1.00 95.62 177 LEU A CA 1
ATOM 1327 C C . LEU A 1 177 ? -2.090 17.195 21.148 1.00 95.62 177 LEU A C 1
ATOM 1329 O O . LEU A 1 177 ? -1.522 17.367 20.066 1.00 95.62 177 LEU A O 1
ATOM 1333 N N . MET A 1 178 ? -1.588 17.643 22.303 1.00 94.75 178 MET A N 1
ATOM 1334 C CA . MET A 1 178 ? -0.269 18.276 22.395 1.00 94.75 178 MET A CA 1
ATOM 1335 C C . MET A 1 178 ? 0.845 17.297 22.023 1.00 94.75 178 MET A C 1
ATOM 1337 O O . MET A 1 178 ? 1.706 17.638 21.209 1.00 94.75 178 MET A O 1
ATOM 1341 N N . ASP A 1 179 ? 0.789 16.068 22.535 1.00 95.31 179 ASP A N 1
ATOM 1342 C CA . ASP A 1 179 ? 1.758 15.023 22.205 1.00 95.31 179 ASP A CA 1
ATOM 1343 C C . ASP A 1 179 ? 1.691 14.627 20.729 1.00 95.31 179 ASP A C 1
ATOM 1345 O O . ASP A 1 179 ? 2.717 14.585 20.052 1.00 95.31 179 ASP A O 1
ATOM 1349 N N . ALA A 1 180 ? 0.489 14.455 20.176 1.00 95.00 180 ALA A N 1
ATOM 1350 C CA . ALA A 1 180 ? 0.308 14.201 18.750 1.00 95.00 180 ALA A CA 1
ATOM 1351 C C . ALA A 1 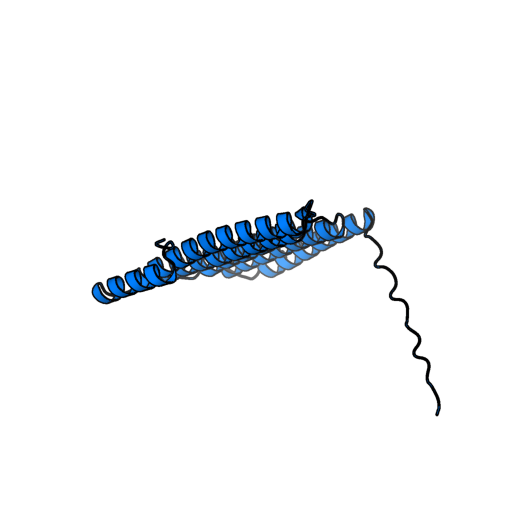180 ? 0.890 15.334 17.889 1.00 95.00 180 ALA A C 1
ATOM 1353 O O . ALA A 1 180 ? 1.513 15.067 16.861 1.00 95.00 180 ALA A O 1
ATOM 1354 N N . ARG A 1 181 ? 0.729 16.599 18.303 1.00 93.00 181 ARG A N 1
ATOM 1355 C CA . ARG A 1 181 ? 1.314 17.751 17.601 1.00 93.00 181 ARG A CA 1
ATOM 1356 C C . ARG A 1 181 ? 2.836 17.792 17.735 1.00 93.00 181 ARG A C 1
ATOM 1358 O O . ARG A 1 181 ? 3.495 18.231 16.802 1.00 93.00 181 ARG A O 1
ATOM 1365 N N . ARG A 1 182 ? 3.397 17.358 18.863 1.00 93.44 182 ARG A N 1
ATOM 1366 C CA . ARG A 1 182 ? 4.850 17.273 19.068 1.00 93.44 182 ARG A CA 1
ATOM 1367 C C . ARG A 1 182 ? 5.487 16.187 18.200 1.00 93.44 182 ARG A C 1
ATOM 1369 O O . ARG A 1 182 ? 6.568 16.408 17.675 1.00 93.44 182 ARG A O 1
ATOM 1376 N N . VAL A 1 183 ? 4.814 15.048 18.035 1.00 92.56 183 VAL A N 1
ATOM 1377 C CA . VAL A 1 183 ? 5.327 13.909 17.254 1.00 92.56 183 VAL A CA 1
ATOM 1378 C C . VAL A 1 183 ? 5.105 14.087 15.747 1.00 92.56 183 VAL A C 1
ATOM 1380 O O . VAL A 1 183 ? 5.990 13.773 14.957 1.00 92.56 183 VAL A O 1
ATOM 1383 N N . TYR A 1 184 ? 3.932 14.582 15.336 1.00 92.62 184 TYR A N 1
ATOM 1384 C CA . TYR A 1 184 ? 3.507 14.586 13.927 1.00 92.62 184 TYR A CA 1
ATOM 1385 C C . TYR A 1 184 ? 3.194 15.972 13.355 1.00 92.62 184 TYR A C 1
ATOM 1387 O O . TYR A 1 184 ? 2.838 16.084 12.181 1.00 92.62 184 TYR A O 1
ATOM 1395 N N . GLY A 1 185 ? 3.250 17.027 14.170 1.00 79.31 185 GLY A N 1
ATOM 1396 C CA . GLY A 1 185 ? 2.976 18.383 13.707 1.00 79.31 185 GLY A CA 1
ATOM 1397 C C . GLY A 1 185 ? 3.957 18.837 12.620 1.00 79.31 185 GLY A C 1
ATOM 1398 O O . GLY A 1 185 ? 5.021 18.241 12.452 1.00 79.31 185 GLY A O 1
ATOM 1399 N N . PRO A 1 186 ? 3.608 19.891 11.863 1.00 70.81 186 PRO A N 1
ATOM 1400 C CA . PRO A 1 186 ? 4.547 20.495 10.926 1.00 70.81 186 PRO A CA 1
ATOM 1401 C C . PRO A 1 186 ? 5.795 20.971 11.682 1.00 70.81 186 PRO A C 1
ATOM 1403 O O . PRO A 1 186 ? 5.666 21.515 12.785 1.00 70.81 186 PRO A O 1
ATOM 1406 N N . ASP A 1 187 ? 6.974 20.761 11.087 1.00 60.78 187 ASP A N 1
ATOM 1407 C CA . ASP A 1 187 ? 8.243 21.255 11.626 1.00 60.78 187 ASP A CA 1
ATOM 1408 C C . ASP A 1 187 ? 8.110 22.766 11.849 1.00 60.78 187 ASP A C 1
ATOM 1410 O O . ASP A 1 187 ? 7.837 23.525 10.916 1.00 60.78 187 ASP A O 1
ATOM 1414 N N . ARG A 1 188 ? 8.238 23.196 13.108 1.00 52.75 188 ARG A N 1
ATOM 1415 C CA . ARG A 1 188 ? 8.335 24.614 13.457 1.00 52.75 188 ARG A CA 1
ATOM 1416 C C . ARG A 1 188 ? 9.785 25.009 13.209 1.00 52.75 188 ARG A C 1
ATOM 1418 O O . ARG A 1 188 ? 10.589 24.930 14.133 1.00 52.75 188 ARG A O 1
ATOM 1425 N N . GLY A 1 189 ? 10.110 25.261 11.941 1.00 43.75 189 GLY A N 1
ATOM 1426 C CA . GLY A 1 189 ? 11.366 25.911 11.568 1.00 43.75 189 GLY A CA 1
ATOM 1427 C C . GLY A 1 189 ? 11.545 27.208 12.338 1.00 43.75 189 GLY A C 1
ATOM 1428 O O . GLY A 1 189 ? 10.518 27.894 12.552 1.00 43.75 189 GLY A O 1
#

Radius of gyration: 23.01 Å; Cα contacts (8 Å, |Δi|>4): 167; chains: 1; bounding box: 68×59×57 Å

pLDDT: mean 91.61, std 13.97, range [37.53, 98.81]

Solvent-accessible surface area (backbone atoms only — not comparable to full-atom values): 9984 Å² total; per-residue (Å²): 140,82,86,79,82,80,79,79,78,78,77,75,79,80,76,79,62,50,73,66,56,52,52,51,51,53,51,49,46,53,49,53,32,51,53,47,44,56,70,28,66,86,46,59,71,65,64,20,54,33,41,45,44,47,26,55,30,52,38,51,30,53,52,30,46,49,44,23,67,61,55,70,44,52,66,31,50,31,51,24,45,43,40,44,27,54,35,54,27,57,34,43,44,45,65,22,65,83,42,62,75,66,62,17,55,34,41,42,34,47,31,48,28,52,28,53,43,43,45,40,50,34,51,35,53,31,53,67,63,45,92,54,99,40,72,69,60,39,51,52,52,36,50,52,42,50,52,52,38,51,54,54,38,26,50,32,49,29,58,26,45,50,51,55,28,69,77,46,57,73,71,62,21,53,52,43,45,52,51,35,44,71,76,28,42,80,83,83,123

Mean predicted aligned error: 6.67 Å

Secondary structure (DSSP, 8-state):
--------PPPPP-PPP-HHHHHHHHHHHHHHHHHHHHHTTT--HHHHHHHHHHHHHHHHHHHHHHHHHHS--HHHHHHHHHHHHHHHHHHHHHHHTTS-HHHHHHHHHHHHHHHHHHHHHHHHHHHHHS--SSHHHHHHHHHHHHHHHHHHHHHHHHHHHHHHHTTS-HHHHHHHHHHHHHHHSPP--

Nearest PDB structures (foldseek):
  6vfk-assembly1_B  TM=3.720E-01  e=8.729E+00  synthetic construct